Protein 2IG6 (pdb70)

InterPro domains:
  IPR011576 Pyridoxamine 5'-phosphate oxidase, N-terminal [PF01243] (3-86)
  IPR012349 FMN-binding split barrel [G3DSA:2.30.110.10] (1-131)

Sequence (274 aa):
HHHHHENLYFQGKRALEFLKECGVVFYLATNEGDQPRVRPFGAVFEYEGKLYIVSNNTKKCCFKQIQNPKVEISGNKKGQWIRLTGEVANDDRREVKELALEAVPSLKNYSVVDDGIFAVLYFTKGEGTICSFKGENETFSLHHHENLYFQGKRALEFLKECGVFYLLATNEGDQPRVRPFGAVVFEYEGKLYIVSNNTKKCFKQIQNPKVEISGNKKGQWIRLTGEVANDDRREVKELALEEAVPSLKNYSVDDGIIFAVLYFTKGEGTICCSSFKNETFSL

CATH classification: 2.30.110.10

Solvent-accessible surface area: 13897 Å² total

Radius of gyration: 19.69 Å; Cα contacts (8 Å, |Δi|>4): 609; chains: 2; bounding box: 39×48×58 Å

Structure (mmCIF, N/CA/C/O backbone):
data_2IG6
#
_entry.id   2IG6
#
_cell.length_a   52.431
_cell.length_b   65.305
_cell.length_c   108.788
_cell.angle_alpha   90.000
_cell.angle_beta   90.000
_cell.angle_gamma   90.000
#
_symmetry.space_group_name_H-M   'P 21 21 21'
#
loop_
_entity.id
_entity.type
_entity.pdbx_description
1 polymer 'NimC/NimA family protein'
2 non-polymer 'SULFATE ION'
3 non-polymer 'FLAVIN MONONUCLEOTIDE'
4 non-polymer 'UNKNOWN LIGAND'
5 non-polymer 1,2-ETHANEDIOL
6 water water
#
loop_
_atom_site.group_PDB
_atom_site.id
_atom_site.type_symbol
_atom_site.label_atom_id
_atom_site.label_alt_id
_atom_site.label_comp_id
_atom_site.label_asym_id
_atom_site.label_entity_id
_atom_site.label_seq_id
_atom_site.pdbx_PDB_ins_code
_atom_site.Cartn_x
_atom_site.Cartn_y
_atom_site.Cartn_z
_atom_site.occupancy
_atom_site.B_iso_or_equiv
_atom_site.auth_seq_id
_atom_site.auth_comp_id
_atom_site.auth_asym_id
_atom_site.auth_atom_id
_atom_site.pdbx_PDB_model_num
ATOM 1 N N . HIS A 1 8 ? 33.39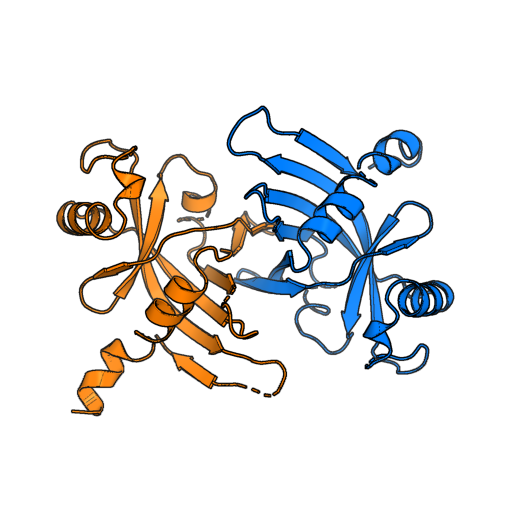0 76.352 27.737 1.00 64.96 -11 HIS A N 1
ATOM 2 C CA . HIS A 1 8 ? 32.321 75.813 28.639 1.00 63.97 -11 HIS A CA 1
ATOM 3 C C . HIS A 1 8 ? 32.113 76.736 29.850 1.00 61.87 -11 HIS A C 1
ATOM 4 O O . HIS A 1 8 ? 33.076 77.136 30.498 1.00 62.75 -11 HIS A O 1
ATOM 11 N N . HIS A 1 9 ? 30.853 77.073 30.125 1.00 59.13 -10 HIS A N 1
ATOM 12 C CA . HIS A 1 9 ? 30.468 77.917 31.252 1.00 55.85 -10 HIS A CA 1
ATOM 13 C C . HIS A 1 9 ? 29.353 77.263 32.057 1.00 53.63 -10 HIS A C 1
ATOM 14 O O . HIS A 1 9 ? 28.306 76.936 31.498 1.00 47.93 -10 HIS A O 1
ATOM 21 N N . HIS A 1 10 ? 29.555 77.136 33.375 1.00 52.51 -9 HIS A N 1
ATOM 22 C CA . HIS A 1 10 ? 28.601 76.432 34.260 1.00 52.04 -9 HIS A CA 1
ATOM 23 C C . HIS A 1 10 ? 27.157 76.938 34.170 1.00 49.09 -9 HIS A C 1
ATOM 24 O O . HIS A 1 10 ? 26.221 76.155 34.304 1.00 48.91 -9 HIS A O 1
ATOM 31 N N . HIS A 1 11 ? 26.985 78.238 33.948 1.00 46.82 -8 HIS A N 1
ATOM 32 C CA . HIS A 1 11 ? 25.648 78.858 33.906 1.00 45.08 -8 HIS A CA 1
ATOM 33 C C . HIS A 1 11 ? 24.895 78.626 32.581 1.00 43.82 -8 HIS A C 1
ATOM 34 O O . HIS A 1 11 ? 23.705 78.986 32.472 1.00 42.92 -8 HIS A O 1
ATOM 41 N N . HIS A 1 12 ? 25.596 78.067 31.580 1.00 40.54 -7 HIS A N 1
ATOM 42 C CA . HIS A 1 12 ? 24.961 77.577 30.354 1.00 39.73 -7 HIS A CA 1
ATOM 43 C C . HIS A 1 12 ? 24.683 76.083 30.432 1.00 39.50 -7 HIS A C 1
ATOM 44 O O . HIS A 1 12 ? 24.404 75.455 29.419 1.00 37.50 -7 HIS A O 1
ATOM 51 N N . GLU A 1 13 ? 24.709 75.523 31.645 1.00 42.08 -6 GLU A N 1
ATOM 52 C CA . GLU A 1 13 ? 24.511 74.083 31.822 1.00 43.48 -6 GLU A CA 1
ATOM 53 C C . GLU A 1 13 ? 23.131 73.615 31.310 1.00 41.88 -6 GLU A C 1
ATOM 54 O O . GLU A 1 13 ? 22.998 72.478 30.848 1.00 40.85 -6 GLU A O 1
ATOM 60 N N . ASN A 1 14 ? 22.119 74.481 31.374 1.00 41.17 -5 ASN A N 1
ATOM 61 C CA . ASN A 1 14 ? 20.796 74.152 30.813 1.00 43.54 -5 ASN A CA 1
ATOM 62 C C . ASN A 1 14 ? 20.837 73.867 29.309 1.00 43.98 -5 ASN A C 1
ATOM 63 O O . ASN A 1 14 ? 20.160 72.952 28.810 1.00 46.63 -5 ASN A O 1
ATOM 68 N N . LEU A 1 15 ? 21.622 74.669 28.596 1.00 42.14 -4 LEU A N 1
ATOM 69 C CA . LEU A 1 15 ? 21.861 74.460 27.159 1.00 41.73 -4 LEU A CA 1
ATOM 70 C C . LEU A 1 15 ? 22.695 73.213 26.900 1.00 41.85 -4 LEU A C 1
ATOM 71 O O . LEU A 1 15 ? 22.329 72.354 26.080 1.00 41.59 -4 LEU A O 1
ATOM 76 N N . TYR A 1 16 ? 23.817 73.103 27.606 1.00 41.43 -3 TYR A N 1
ATOM 77 C CA . TYR A 1 16 ? 24.680 71.943 27.457 1.00 40.53 -3 TYR A CA 1
ATOM 78 C C . TYR A 1 16 ? 23.929 70.646 27.736 1.00 41.21 -3 TYR A C 1
ATOM 79 O O . TYR A 1 16 ? 24.227 69.635 27.124 1.00 39.78 -3 TYR A O 1
ATOM 88 N N . PHE A 1 17 ? 22.963 70.670 28.660 1.00 37.88 -2 PHE A N 1
ATOM 89 C CA . PHE A 1 17 ? 22.265 69.442 29.004 1.00 39.61 -2 PHE A CA 1
ATOM 90 C C . PHE A 1 17 ? 21.523 68.896 27.790 1.00 37.67 -2 PHE A C 1
ATOM 91 O O . PHE A 1 17 ? 21.505 67.700 27.584 1.00 38.01 -2 PHE A O 1
ATOM 99 N N . GLN A 1 18 ? 20.911 69.780 27.004 1.00 36.61 -1 GLN A N 1
ATOM 100 C CA . GLN A 1 18 ? 20.173 69.361 25.820 1.00 39.85 -1 GLN A CA 1
ATOM 101 C C . GLN A 1 18 ? 21.101 68.741 24.765 1.00 38.20 -1 GLN A C 1
ATOM 102 O O . GLN A 1 18 ? 20.756 67.749 24.130 1.00 38.78 -1 GLN A O 1
ATOM 108 N N . GLY A 1 19 ? 22.282 69.322 24.598 1.00 37.47 0 GLY A N 1
ATOM 109 C CA . GLY A 1 19 ? 23.304 68.744 23.704 1.00 37.55 0 GLY A CA 1
ATOM 110 C C . GLY A 1 19 ? 23.852 67.422 24.207 1.00 37.78 0 GLY A C 1
ATOM 111 O O . GLY A 1 19 ? 24.075 66.483 23.420 1.00 38.01 0 GLY A O 1
ATOM 120 N N . LYS A 1 21 ? 22.156 65.277 26.055 1.00 35.60 2 LYS A N 1
ATOM 121 C CA . LYS A 1 21 ? 21.127 64.252 25.880 1.00 36.93 2 LYS A CA 1
ATOM 122 C C . LYS A 1 21 ? 21.055 63.780 24.433 1.00 36.34 2 LYS A C 1
ATOM 123 O O . LYS A 1 21 ? 20.830 62.599 24.173 1.00 36.24 2 LYS A O 1
ATOM 129 N N . ARG A 1 22 ? 21.266 64.698 23.497 1.00 38.21 3 ARG A N 1
ATOM 130 C CA . ARG A 1 22 ? 21.256 64.365 22.078 1.00 37.51 3 ARG A CA 1
ATOM 131 C C . ARG A 1 22 ? 22.429 63.470 21.709 1.00 35.75 3 ARG A C 1
ATOM 132 O O . ARG A 1 22 ? 22.265 62.477 21.003 1.00 36.25 3 ARG A O 1
ATOM 140 N N . ALA A 1 23 ? 23.606 63.811 22.212 1.00 35.98 4 ALA A N 1
ATOM 141 C CA . ALA A 1 23 ? 24.797 62.991 22.011 1.00 36.63 4 ALA A CA 1
ATOM 142 C C . ALA A 1 23 ? 24.620 61.578 22.613 1.00 36.62 4 ALA A C 1
ATOM 143 O O . ALA A 1 23 ? 24.931 60.588 21.969 1.00 37.64 4 ALA A O 1
ATOM 145 N N . LEU A 1 24 ? 24.077 61.501 23.823 1.00 37.12 5 LEU A N 1
ATOM 146 C CA . LEU A 1 24 ? 23.855 60.228 24.490 1.00 36.24 5 LEU A CA 1
ATOM 147 C C . LEU A 1 24 ? 22.902 59.377 23.660 1.00 34.89 5 LEU A C 1
ATOM 148 O O . LEU A 1 24 ? 23.184 58.210 23.380 1.00 37.54 5 LEU A O 1
ATOM 153 N N . GLU A 1 25 ? 21.783 59.979 23.265 1.00 34.64 6 GLU A N 1
ATOM 154 C CA . GLU A 1 25 ? 20.757 59.316 22.452 1.00 38.06 6 GLU A CA 1
ATOM 155 C C . GLU A 1 25 ? 21.361 58.799 21.162 1.00 35.73 6 GLU A C 1
ATOM 156 O O . GLU A 1 25 ? 21.142 57.650 20.797 1.00 32.43 6 GLU A O 1
ATOM 162 N N . PHE A 1 26 ? 22.096 59.669 20.470 1.00 34.88 7 PHE A N 1
ATOM 163 C CA . PHE A 1 26 ? 22.655 59.292 19.187 1.00 36.60 7 PHE A CA 1
ATOM 164 C C . PHE A 1 26 ? 23.704 58.180 19.330 1.00 36.94 7 PHE A C 1
ATOM 165 O O . PHE A 1 26 ? 23.706 57.217 18.548 1.00 37.01 7 PHE A O 1
ATOM 173 N N . LEU A 1 27 ? 24.582 58.293 20.324 1.00 37.23 8 LEU A N 1
ATOM 174 C CA . LEU A 1 27 ? 25.595 57.258 20.561 1.00 37.19 8 LEU A CA 1
ATOM 175 C C . LEU A 1 27 ? 24.971 55.913 20.914 1.00 39.53 8 LEU A C 1
ATOM 176 O O . LEU A 1 27 ? 25.473 54.876 20.489 1.00 40.88 8 LEU A O 1
ATOM 181 N N . LYS A 1 28 ? 23.869 55.934 21.679 1.00 39.08 9 LYS A N 1
ATOM 182 C CA . LYS A 1 28 ? 23.065 54.730 21.886 1.00 39.53 9 LYS A CA 1
ATOM 183 C C . LYS A 1 28 ? 22.514 54.136 20.588 1.00 41.27 9 LYS A C 1
ATOM 184 O O . LYS A 1 28 ? 22.524 52.927 20.430 1.00 44.12 9 LYS A O 1
ATOM 190 N N . GLU A 1 29 ? 22.084 54.970 19.645 1.00 40.52 10 GLU A N 1
ATOM 191 C CA . GLU A 1 29 ? 21.632 54.500 18.340 1.00 41.80 10 GLU A CA 1
ATOM 192 C C . GLU A 1 29 ? 22.766 53.845 17.563 1.00 40.76 10 GLU A C 1
ATOM 193 O O . GLU A 1 29 ? 22.535 52.878 16.832 1.00 41.56 10 GLU A O 1
ATOM 199 N N . CYS A 1 30 ? 23.974 54.399 17.687 1.00 39.60 11 CYS A N 1
ATOM 200 C CA . CYS A 1 30 ? 25.146 53.873 16.981 1.00 37.27 11 CYS A CA 1
ATOM 201 C C . CYS A 1 30 ? 25.509 52.505 17.550 1.00 39.57 11 CYS A C 1
ATOM 202 O O . CYS A 1 30 ? 25.868 51.610 16.802 1.00 41.57 11 CYS A O 1
ATOM 205 N N . GLY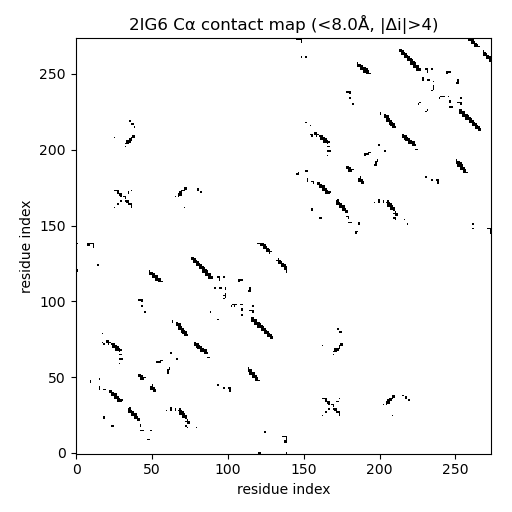 A 1 31 ? 25.421 52.369 18.866 1.00 40.21 12 GLY A N 1
ATOM 206 C CA . GLY A 1 31 ? 25.852 51.183 19.578 1.00 41.30 12 GLY A CA 1
ATOM 207 C C . GLY A 1 31 ? 27.345 51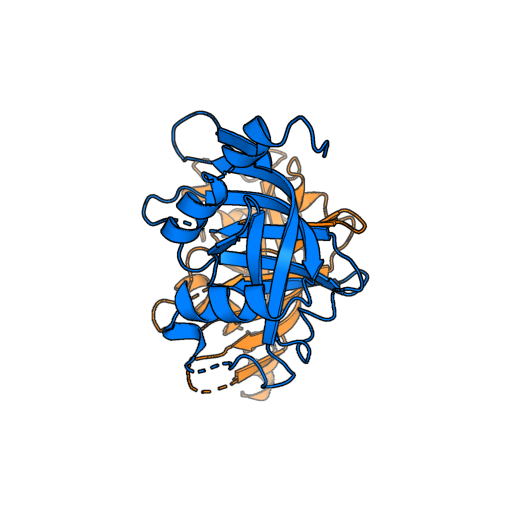.236 19.757 1.00 40.64 12 GLY A C 1
ATOM 208 O O . GLY A 1 31 ? 27.842 51.709 20.779 1.00 43.29 12 GLY A O 1
ATOM 209 N N . VAL A 1 32 ? 28.070 50.746 18.770 1.00 38.59 13 VAL A N 1
ATOM 210 C CA A VAL A 1 32 ? 29.514 50.872 18.802 0.50 36.95 13 VAL A CA 1
ATOM 211 C CA B VAL A 1 32 ? 29.516 50.859 18.767 0.50 36.84 13 VAL A CA 1
ATOM 212 C C . VAL A 1 32 ? 29.878 52.240 18.237 1.00 37.63 13 VAL A C 1
ATOM 213 O O . VAL A 1 32 ? 29.238 52.739 17.291 1.00 37.37 13 VAL A O 1
ATOM 220 N N . PHE A 1 33 ? 30.873 52.868 18.845 1.00 35.08 14 PHE A N 1
ATOM 221 C CA . PHE A 1 33 ? 31.393 54.099 18.332 1.00 36.47 14 PHE A CA 1
ATOM 222 C C . PHE A 1 33 ? 32.916 54.050 18.470 1.00 36.86 14 PHE A C 1
ATOM 223 O O . PHE A 1 33 ? 33.479 53.108 19.044 1.00 39.09 14 PHE A O 1
ATOM 231 N N . TYR A 1 34 ? 33.582 55.018 17.860 1.00 35.19 15 TYR A N 1
ATOM 232 C CA . TYR A 1 34 ? 35.034 55.000 17.756 1.00 35.32 15 TYR A CA 1
ATOM 233 C C . TYR A 1 34 ? 35.646 56.201 18.466 1.00 36.10 15 TYR A C 1
ATOM 234 O O . TYR A 1 34 ? 35.311 57.343 18.170 1.00 35.89 15 TYR A O 1
ATOM 243 N N . LEU A 1 35 ? 36.553 55.905 19.394 1.00 34.52 16 LEU A N 1
ATOM 244 C CA . LEU A 1 35 ? 37.190 56.911 20.236 1.00 35.24 16 LEU A CA 1
ATOM 245 C C . LEU A 1 35 ? 38.613 57.152 19.752 1.00 34.00 16 LEU A C 1
ATOM 246 O O . LEU A 1 35 ? 39.436 56.208 19.702 1.00 33.51 16 LEU A O 1
ATOM 251 N N . ALA A 1 36 ? 38.876 58.380 19.323 1.00 32.42 17 ALA A N 1
ATOM 252 C CA . ALA A 1 36 ? 40.208 58.753 18.873 1.00 33.28 17 ALA A CA 1
ATOM 253 C C . ALA A 1 36 ? 40.936 59.572 19.937 1.00 34.79 17 ALA A C 1
ATOM 254 O O . ALA A 1 36 ? 40.387 60.523 20.502 1.00 35.52 17 ALA A O 1
ATOM 256 N N . THR A 1 37 ? 42.175 59.158 20.204 1.00 33.78 18 THR A N 1
ATOM 257 C CA . THR A 1 37 ? 43.112 59.839 21.079 1.00 35.03 18 THR A CA 1
ATOM 258 C C . THR A 1 37 ? 44.416 60.057 20.303 1.00 34.97 18 THR A C 1
ATOM 259 O O . THR A 1 37 ? 44.529 59.680 19.143 1.00 36.22 18 THR A O 1
ATOM 263 N N . ASN A 1 38 ? 45.377 60.684 20.971 1.00 36.21 19 ASN A N 1
ATOM 264 C CA . ASN A 1 38 ? 46.755 60.847 20.507 1.00 38.04 19 ASN A CA 1
ATOM 265 C C . ASN A 1 38 ? 47.681 60.091 21.441 1.00 36.47 19 ASN A C 1
ATOM 266 O O . ASN A 1 38 ? 47.442 60.051 22.662 1.00 34.92 19 ASN A O 1
ATOM 271 N N . GLU A 1 39 ? 48.758 59.565 20.873 1.00 34.57 20 GLU A N 1
ATOM 272 C CA . GLU A 1 39 ? 49.935 59.110 21.603 1.00 38.36 20 GLU A CA 1
ATOM 273 C C . GLU A 1 39 ? 51.083 59.889 20.985 1.00 39.48 20 GLU A C 1
ATOM 274 O O . GLU A 1 39 ? 51.693 59.473 19.980 1.00 35.22 20 GLU A O 1
ATOM 280 N N . GLY A 1 40 ? 51.327 61.071 21.541 1.00 39.11 21 GLY A N 1
ATOM 281 C CA . GLY A 1 40 ? 52.186 62.047 20.889 1.00 40.01 21 GLY A CA 1
ATOM 282 C C . GLY A 1 40 ? 51.648 62.405 19.519 1.00 40.82 21 GLY A C 1
ATOM 283 O O . GLY A 1 40 ? 50.484 62.775 19.386 1.00 42.89 21 GLY A O 1
ATOM 284 N N . ASP A 1 41 ? 52.482 62.258 18.490 1.00 38.22 22 ASP A N 1
ATOM 285 C CA . ASP A 1 41 ? 52.073 62.584 17.121 1.00 37.92 22 ASP A CA 1
ATOM 286 C C . ASP A 1 41 ? 51.365 61.430 16.411 1.00 36.81 22 ASP A C 1
ATOM 287 O O . ASP A 1 41 ? 51.054 61.556 15.256 1.00 36.18 22 ASP A O 1
ATOM 292 N N . GLN A 1 42 ? 51.109 60.327 17.116 1.00 35.12 23 GLN A N 1
ATOM 293 C CA . GLN A 1 42 ? 50.414 59.169 16.551 1.00 33.36 23 GLN A CA 1
ATOM 294 C C . GLN A 1 42 ? 48.943 59.133 16.960 1.00 32.43 23 GLN A C 1
ATOM 295 O O . GLN A 1 42 ? 48.618 58.909 18.125 1.00 33.77 23 GLN A O 1
ATOM 301 N N . PRO A 1 43 ? 48.031 59.358 16.003 1.00 34.78 24 PRO A N 1
ATOM 302 C CA . PRO A 1 43 ? 46.619 59.127 16.302 1.00 34.56 24 PRO A CA 1
ATOM 303 C C . PRO A 1 43 ? 46.364 57.672 16.613 1.00 33.93 24 PRO A C 1
ATOM 304 O O . PRO A 1 43 ? 46.994 56.792 16.042 1.00 33.19 24 PRO A O 1
ATOM 308 N N . ARG A 1 44 ? 45.427 57.451 17.518 1.00 33.43 25 ARG A N 1
ATOM 309 C CA . ARG A 1 44 ? 44.945 56.134 17.891 1.00 33.32 25 ARG A CA 1
ATOM 310 C C . ARG A 1 44 ? 43.420 56.135 17.870 1.00 35.13 25 ARG A C 1
ATOM 311 O O . ARG A 1 44 ? 42.795 57.126 18.242 1.00 37.13 25 ARG A O 1
ATOM 319 N N . VAL A 1 45 ? 42.836 55.019 17.436 1.00 35.16 26 VAL A N 1
ATOM 320 C CA . VAL A 1 45 ? 41.389 54.845 17.417 1.00 34.46 26 VAL A CA 1
ATOM 321 C C . VAL A 1 45 ? 41.018 53.401 17.660 1.00 34.06 26 VAL A C 1
ATOM 322 O O . VAL A 1 45 ? 41.710 52.475 17.210 1.00 34.14 26 VAL A O 1
ATOM 326 N N . ARG A 1 46 ? 39.921 53.215 18.379 1.00 33.21 27 ARG A N 1
ATOM 327 C CA . ARG A 1 46 ? 39.436 51.880 18.731 1.00 33.16 27 ARG A CA 1
ATOM 328 C C . ARG A 1 46 ? 37.944 51.952 19.002 1.00 35.69 27 ARG A C 1
ATOM 329 O O . ARG A 1 46 ? 37.442 53.026 19.318 1.00 35.42 27 ARG A O 1
ATOM 337 N N . PRO A 1 47 ? 37.238 50.817 18.872 1.00 34.60 28 PRO A N 1
ATOM 338 C CA . PRO A 1 47 ? 35.812 50.806 19.192 1.00 35.44 28 PRO A CA 1
ATOM 339 C C . PRO A 1 47 ? 35.557 50.913 20.698 1.00 35.41 28 PRO A C 1
ATOM 340 O O . PRO A 1 47 ? 36.284 50.326 21.516 1.00 37.47 28 PRO A O 1
ATOM 344 N N . PHE A 1 48 ? 34.560 51.721 21.046 1.00 36.81 29 PHE A N 1
ATOM 345 C CA . PHE A 1 48 ? 34.020 51.841 22.402 1.00 37.07 29 PHE A CA 1
ATOM 346 C C . PHE A 1 48 ? 32.514 51.566 22.307 1.00 39.32 29 PHE A C 1
ATOM 347 O O . PHE A 1 48 ? 31.918 51.640 21.235 1.00 37.13 29 PHE A O 1
ATOM 355 N N . GLY A 1 49 ? 31.865 51.254 23.412 1.00 40.11 30 GLY A N 1
ATOM 356 C CA . GLY A 1 49 ? 30.463 50.868 23.296 1.00 40.42 30 GLY A CA 1
ATOM 357 C C . GLY A 1 49 ? 29.567 51.078 24.493 1.00 41.03 30 GLY A C 1
ATOM 358 O O . GLY A 1 49 ? 28.470 50.567 24.507 1.00 43.77 30 GLY A O 1
ATOM 359 N N . ALA A 1 50 ? 30.022 51.823 25.478 1.00 38.31 31 ALA A N 1
ATOM 360 C CA . ALA A 1 50 ? 29.231 52.007 26.701 1.00 40.22 31 ALA A CA 1
ATOM 361 C C . ALA A 1 50 ? 29.200 53.495 26.911 1.00 40.71 31 ALA A C 1
ATOM 362 O O . ALA A 1 50 ? 30.232 54.160 26.802 1.00 44.73 31 ALA A O 1
ATOM 364 N N . VAL A 1 51 ? 28.009 54.026 27.103 1.00 39.44 32 VAL A N 1
ATOM 365 C CA . VAL A 1 51 ? 27.840 55.412 27.492 1.00 37.97 32 VAL A CA 1
ATOM 366 C C . VAL A 1 51 ? 26.722 55.471 28.485 1.00 36.83 32 VAL A C 1
ATOM 367 O O . VAL A 1 51 ? 25.779 54.666 28.447 1.00 36.28 32 VAL A O 1
ATOM 371 N N . PHE A 1 52 ? 26.822 56.428 29.395 1.00 35.48 33 PHE A N 1
ATOM 372 C CA . PHE A 1 52 ? 25.748 56.682 30.343 1.00 34.10 33 PHE A CA 1
ATOM 373 C C . PHE A 1 52 ? 25.837 58.144 30.766 1.00 34.89 33 PHE A C 1
ATOM 374 O O . PHE A 1 52 ? 26.834 58.823 30.467 1.00 35.17 33 PHE A O 1
ATOM 382 N N . GLU A 1 53 ? 24.780 58.625 31.409 1.00 36.45 34 GLU A N 1
ATOM 383 C CA . GLU A 1 53 ? 24.755 59.980 31.936 1.00 36.61 34 GLU A CA 1
ATOM 384 C C . GLU A 1 53 ? 24.746 59.975 33.459 1.00 37.17 34 GLU A C 1
ATOM 385 O O . GLU A 1 53 ? 24.149 59.089 34.105 1.00 36.99 34 GLU A O 1
ATOM 391 N N . TYR A 1 54 ? 25.375 60.998 34.033 1.00 35.66 35 TYR A N 1
ATOM 392 C CA . TYR A 1 54 ? 25.314 61.225 35.447 1.00 36.35 35 TYR A CA 1
ATOM 393 C C . TYR A 1 54 ? 25.510 62.712 35.730 1.00 36.78 35 TYR A C 1
ATOM 394 O O . TYR A 1 54 ? 26.445 63.312 35.217 1.00 34.79 35 TYR A O 1
ATOM 403 N N . GLU A 1 55 ? 24.634 63.282 36.560 1.00 38.26 36 GLU A N 1
ATOM 404 C CA . GLU A 1 55 ? 24.657 64.721 36.886 1.00 38.39 36 GLU A CA 1
ATOM 405 C C . GLU A 1 55 ? 24.790 65.616 35.652 1.00 37.69 36 GLU A C 1
ATOM 406 O O . GLU A 1 55 ? 25.534 66.604 35.668 1.00 35.77 36 GLU A O 1
ATOM 412 N N . GLY A 1 56 ? 24.101 65.251 34.569 1.00 36.79 37 GLY A N 1
ATOM 413 C CA . GLY A 1 56 ? 24.090 66.059 33.358 1.00 36.67 37 GLY A CA 1
ATOM 414 C C . GLY A 1 56 ? 25.309 65.928 32.461 1.00 37.66 37 GLY A C 1
ATOM 415 O O . GLY A 1 56 ? 25.426 66.668 31.486 1.00 37.57 37 GLY A O 1
ATOM 416 N N . LYS A 1 57 ? 26.206 64.993 32.787 1.00 37.19 38 LYS A N 1
ATOM 417 C CA . LYS A 1 57 ? 27.444 64.768 32.039 1.00 35.95 38 LYS A CA 1
ATOM 418 C C . LYS A 1 57 ? 27.404 63.437 31.287 1.00 35.52 38 LYS A C 1
ATOM 419 O O . LYS A 1 57 ? 26.790 62.461 31.731 1.00 34.74 38 LYS A O 1
ATOM 425 N N . LEU A 1 58 ? 28.084 63.421 30.152 1.00 35.06 39 LEU A N 1
ATOM 426 C CA . LEU A 1 58 ? 28.213 62.240 29.321 1.00 34.35 39 LEU A CA 1
ATOM 427 C C . LEU A 1 58 ? 29.479 61.476 29.691 1.00 34.80 39 LEU A C 1
ATOM 428 O O . LEU A 1 58 ? 30.603 62.011 29.593 1.00 34.10 39 LEU A O 1
ATOM 433 N N . TYR A 1 59 ? 29.294 60.222 30.096 1.00 33.44 40 TYR A N 1
ATOM 434 C CA . TYR A 1 59 ? 30.394 59.357 30.518 1.00 33.42 40 TYR A CA 1
ATOM 435 C C . TYR A 1 59 ? 30.662 58.221 29.534 1.00 34.93 40 TYR A C 1
ATOM 436 O O . TYR A 1 59 ? 29.734 57.699 28.910 1.00 33.96 40 TYR A O 1
ATOM 445 N N . ILE A 1 60 ? 31.945 57.871 29.434 1.00 34.42 41 ILE A N 1
ATOM 446 C CA . ILE A 1 60 ? 32.448 56.664 28.796 1.00 36.17 41 ILE A CA 1
ATOM 447 C C . ILE A 1 60 ? 33.193 55.874 29.863 1.00 35.72 41 ILE A C 1
ATOM 448 O O . ILE A 1 60 ? 33.447 56.392 30.952 1.00 35.53 41 ILE A O 1
ATOM 453 N N . VAL A 1 61 ? 33.508 54.618 29.577 1.00 34.47 42 VAL A N 1
ATOM 454 C CA . VAL A 1 61 ? 34.186 53.792 30.550 1.00 35.12 42 VAL A CA 1
ATOM 455 C C . VAL A 1 61 ? 35.445 53.220 29.937 1.00 35.10 42 VAL A C 1
ATOM 456 O O . VAL A 1 61 ? 35.556 53.061 28.712 1.00 35.14 42 VAL A O 1
ATOM 460 N N . SER A 1 62 ? 36.405 52.918 30.793 1.00 33.34 43 SER A N 1
ATOM 461 C CA . SER A 1 62 ? 37.598 52.215 30.380 1.00 35.23 43 SER A CA 1
ATOM 462 C C . SER A 1 62 ? 38.235 51.533 31.594 1.00 35.84 43 SER A C 1
ATOM 463 O O . SER A 1 62 ? 37.573 51.230 32.566 1.00 36.90 43 SER A O 1
ATOM 466 N N . ASN A 1 63 ? 39.515 51.250 31.459 1.00 36.67 44 ASN A N 1
ATOM 467 C CA . ASN A 1 63 ? 40.303 50.426 32.377 1.00 39.22 44 ASN A CA 1
ATOM 468 C C . ASN A 1 63 ? 41.633 51.176 32.539 1.00 37.65 44 ASN A C 1
ATOM 469 O O . ASN A 1 63 ? 42.269 51.504 31.533 1.00 35.98 44 ASN A O 1
ATOM 474 N N . ASN A 1 64 ? 42.043 51.445 33.775 1.00 36.46 45 ASN A N 1
ATOM 475 C CA . ASN A 1 64 ? 43.205 52.306 34.017 1.00 38.43 45 ASN A CA 1
ATOM 476 C C . ASN A 1 64 ? 44.555 51.679 33.687 1.00 37.00 45 ASN A C 1
ATOM 477 O O . ASN A 1 64 ? 45.590 52.333 33.812 1.00 37.06 45 ASN A O 1
ATOM 482 N N . THR A 1 65 ? 44.541 50.423 33.241 1.00 35.21 46 THR A N 1
ATOM 483 C CA . THR A 1 65 ? 45.743 49.754 32.776 1.00 37.32 46 THR A CA 1
ATOM 484 C C . THR A 1 65 ? 45.933 49.874 31.267 1.00 36.86 46 THR A C 1
ATOM 485 O O . THR A 1 65 ? 46.983 49.512 30.763 1.00 38.82 46 THR A O 1
ATOM 489 N N . LYS A 1 66 ? 44.924 50.357 30.545 1.00 38.12 47 LYS A N 1
ATOM 490 C CA . LYS A 1 66 ? 44.962 50.379 29.077 1.00 39.91 47 LYS A CA 1
ATOM 491 C C . LYS A 1 66 ? 45.667 51.604 28.513 1.00 38.16 47 LYS A C 1
ATOM 492 O O . LYS A 1 66 ? 45.628 52.688 29.104 1.00 36.97 47 LYS A O 1
ATOM 498 N N . LYS A 1 67 ? 46.278 51.435 27.340 1.00 35.81 48 LYS A N 1
ATOM 499 C CA . LYS A 1 67 ? 46.920 52.537 26.638 1.00 36.62 48 LYS A CA 1
ATOM 500 C C . LYS A 1 67 ? 45.936 53.682 26.357 1.00 35.06 48 LYS A C 1
ATOM 501 O O . LYS A 1 67 ? 46.286 54.855 26.491 1.00 34.96 48 LYS A O 1
ATOM 505 N N . CYS A 1 68 ? 44.711 53.350 25.977 1.00 34.89 49 CYS A N 1
ATOM 506 C CA A CYS A 1 68 ? 43.728 54.377 25.656 0.70 34.58 49 CYS A CA 1
ATOM 507 C CA B CYS A 1 68 ? 43.710 54.358 25.671 0.30 35.28 49 CYS A CA 1
ATOM 508 C C . CYS A 1 68 ? 43.460 55.284 26.863 1.00 35.73 49 CYS A C 1
ATOM 509 O O . CYS A 1 68 ? 43.367 56.496 26.708 1.00 34.59 49 CYS A O 1
ATOM 514 N N . PHE A 1 69 ? 43.364 54.697 28.051 1.00 33.07 50 PHE A N 1
ATOM 515 C CA . PHE A 1 69 ? 43.159 55.472 29.272 1.00 33.84 50 PHE A CA 1
ATOM 516 C C . PHE A 1 69 ? 44.356 56.385 29.531 1.00 35.21 50 PHE A C 1
ATOM 517 O O . PHE A 1 69 ? 44.213 57.581 29.782 1.00 35.49 50 PHE A O 1
ATOM 525 N N . LYS A 1 70 ? 45.555 55.819 29.453 1.00 35.60 51 LYS A N 1
ATOM 526 C CA . LYS A 1 70 ? 46.767 56.584 29.727 1.00 36.27 51 LYS A CA 1
ATOM 527 C C . LYS A 1 70 ? 46.881 57.750 28.730 1.00 35.99 51 LYS A C 1
ATOM 528 O O . LYS A 1 70 ? 47.298 58.860 29.087 1.00 35.45 51 LYS A O 1
ATOM 534 N N . GLN A 1 71 ? 46.485 57.500 27.493 1.00 34.83 52 GLN A N 1
ATOM 535 C CA . GLN A 1 71 ? 46.485 58.554 26.460 1.00 34.72 52 GLN A CA 1
ATOM 536 C C . GLN A 1 71 ? 45.533 59.684 26.821 1.00 34.69 52 GLN A C 1
ATOM 537 O O . GLN A 1 71 ? 45.852 60.852 26.610 1.00 36.42 52 GLN A O 1
ATOM 551 N N . ILE A 1 73 ? 44.570 60.588 29.806 1.00 36.47 54 ILE A N 1
ATOM 552 C CA . ILE A 1 73 ? 45.156 61.312 30.949 1.00 36.30 54 ILE A CA 1
ATOM 553 C C . ILE A 1 73 ? 46.243 62.255 30.456 1.00 37.56 54 ILE A C 1
ATOM 554 O O . ILE A 1 73 ? 46.282 63.417 30.860 1.00 36.39 54 ILE A O 1
ATOM 559 N N . GLN A 1 74 ? 47.094 61.773 29.555 1.00 35.31 55 GLN A N 1
ATOM 560 C CA . GLN A 1 74 ? 48.214 62.553 29.055 1.00 35.65 55 GLN A CA 1
ATOM 561 C C . GLN A 1 74 ? 47.746 63.702 28.146 1.00 37.11 55 GLN A C 1
ATOM 562 O O . GLN A 1 74 ? 48.335 64.780 28.161 1.00 38.87 55 GLN A O 1
ATOM 568 N N . ASN A 1 75 ? 46.680 63.469 27.386 1.00 34.69 56 ASN A N 1
ATOM 569 C CA . ASN A 1 75 ? 46.087 64.481 26.491 1.00 34.56 56 ASN A CA 1
ATOM 570 C C . ASN A 1 75 ? 44.584 64.305 26.506 1.00 34.14 56 ASN A C 1
ATOM 571 O O . ASN A 1 75 ? 44.074 63.346 25.929 1.00 34.31 56 ASN A O 1
ATOM 576 N N . PRO A 1 76 ? 43.869 65.195 27.210 1.00 34.92 57 PRO A N 1
ATOM 577 C CA . PRO A 1 76 ? 42.430 65.050 27.381 1.00 36.41 57 PRO A CA 1
ATOM 578 C C . PRO A 1 76 ? 41.613 65.295 26.119 1.00 35.27 57 PRO A C 1
ATOM 579 O O . PRO A 1 76 ? 40.425 65.007 26.111 1.00 34.41 57 PRO A O 1
ATOM 583 N N . LYS A 1 77 ? 42.226 65.808 25.062 1.00 35.40 58 LYS A N 1
ATOM 584 C CA . LYS A 1 77 ? 41.500 66.059 23.834 1.00 33.63 58 LYS A CA 1
ATOM 585 C C . LYS A 1 77 ? 41.244 64.757 23.108 1.00 34.66 58 LYS A C 1
ATOM 586 O O . LYS A 1 77 ? 42.180 63.988 22.805 1.00 35.20 58 LYS A O 1
ATOM 592 N N . VAL A 1 78 ? 39.973 64.540 22.786 1.00 34.87 59 VAL A N 1
ATOM 593 C CA . VAL A 1 78 ? 39.544 63.372 22.048 1.00 33.92 59 VAL A CA 1
ATOM 594 C C . VAL A 1 78 ? 38.557 63.739 20.945 1.00 34.32 59 VAL A C 1
ATOM 595 O O . VAL A 1 78 ? 38.038 64.854 20.905 1.00 34.65 59 VAL A O 1
ATOM 599 N N . GLU A 1 79 ? 38.303 62.794 20.042 1.00 35.23 60 GLU A N 1
ATOM 600 C CA . GLU A 1 79 ? 37.149 62.896 19.151 1.00 34.37 60 GLU A CA 1
ATOM 601 C C . GLU A 1 79 ? 36.471 61.531 19.050 1.00 34.41 60 GLU A C 1
ATOM 602 O O . GLU A 1 79 ? 37.141 60.499 19.055 1.00 33.89 60 GLU A O 1
ATOM 608 N N . ILE A 1 80 ? 35.138 61.541 18.981 1.00 35.27 61 ILE A N 1
ATOM 609 C CA . ILE A 1 80 ? 34.344 60.339 18.779 1.00 35.83 61 ILE A CA 1
ATOM 610 C C . ILE A 1 80 ? 33.596 60.415 17.453 1.00 33.85 61 ILE A C 1
ATOM 611 O O . ILE A 1 80 ? 33.061 61.467 17.088 1.00 34.97 61 ILE A O 1
ATOM 616 N N . SER A 1 81 ? 33.542 59.300 16.722 1.00 34.06 62 SER A N 1
ATOM 617 C CA . SER A 1 81 ? 32.657 59.199 15.584 1.00 34.86 62 SER A CA 1
ATOM 618 C C . SER A 1 81 ? 31.958 57.847 15.565 1.00 34.52 62 SER A C 1
ATOM 619 O O . SER A 1 81 ? 32.431 56.864 16.151 1.00 35.80 62 SER A O 1
ATOM 622 N N . GLY A 1 82 ? 30.766 57.831 14.975 1.00 35.07 63 GLY A N 1
ATOM 623 C CA . GLY A 1 82 ? 29.993 56.628 14.858 1.00 35.75 63 GLY A CA 1
ATOM 624 C C . GLY A 1 82 ? 28.827 56.837 13.908 1.00 35.60 63 GLY A C 1
ATOM 625 O O . GLY A 1 82 ? 28.549 57.974 13.525 1.00 35.21 63 GLY A O 1
ATOM 634 N N . ASN A 1 84 ? 24.736 55.266 12.646 1.00 35.79 65 ASN A N 1
ATOM 635 C CA . ASN A 1 84 ? 23.563 54.473 13.014 1.00 35.43 65 ASN A CA 1
ATOM 636 C C . ASN A 1 84 ? 23.059 53.697 11.794 1.00 37.48 65 ASN A C 1
ATOM 637 O O . ASN A 1 84 ? 23.674 53.753 10.751 1.00 35.22 65 ASN A O 1
ATOM 642 N N . LYS A 1 85 ? 21.953 52.970 11.937 1.00 38.88 66 LYS A N 1
ATOM 643 C CA . LYS A 1 85 ? 21.491 52.055 10.880 1.00 41.55 66 LYS A CA 1
ATOM 644 C C . LYS A 1 85 ? 20.997 52.771 9.629 1.00 42.99 66 LYS A C 1
ATOM 645 O O . LYS A 1 85 ? 21.038 52.208 8.528 1.00 42.75 66 LYS A O 1
ATOM 648 N N . LYS A 1 86 ? 20.587 54.024 9.789 1.00 42.64 67 LYS A N 1
ATOM 649 C CA . LYS A 1 86 ? 20.159 54.857 8.678 1.00 43.63 67 LYS A CA 1
ATOM 650 C C . LYS A 1 86 ? 21.323 55.531 7.952 1.00 41.12 67 LYS A C 1
ATOM 651 O O . LYS A 1 86 ? 21.105 56.315 7.028 1.00 41.27 67 LYS A O 1
ATOM 654 N N . GLY A 1 87 ? 22.558 55.300 8.387 1.00 39.61 68 GLY A N 1
ATOM 655 C CA . GLY A 1 87 ? 23.705 55.964 7.760 1.00 39.75 68 GLY A CA 1
ATOM 656 C C . GLY A 1 87 ? 23.983 57.390 8.251 1.00 38.96 68 GLY A C 1
ATOM 657 O O . GLY A 1 87 ? 24.819 58.091 7.693 1.00 40.82 68 GLY A O 1
ATOM 658 N N . GLN A 1 88 ? 23.290 57.839 9.284 1.00 38.13 69 GLN A N 1
ATOM 659 C CA . GLN A 1 88 ? 23.606 59.129 9.887 1.00 35.87 69 GLN A CA 1
ATOM 660 C C . GLN A 1 88 ? 24.842 58.933 10.742 1.00 35.76 69 GLN A C 1
ATOM 661 O O . GLN A 1 88 ? 25.059 57.850 11.303 1.00 35.15 69 GLN A O 1
ATOM 667 N N . TRP A 1 89 ? 25.667 59.965 10.847 1.00 35.13 70 TRP A N 1
ATOM 668 C CA . TRP A 1 89 ? 26.873 59.833 11.644 1.00 33.79 70 TRP A CA 1
ATOM 669 C C . TRP A 1 89 ? 27.154 61.057 12.507 1.00 33.20 70 TRP A C 1
ATOM 670 O O . TRP A 1 89 ? 26.658 62.152 12.248 1.00 34.47 70 TRP A O 1
ATOM 681 N N . ILE A 1 90 ? 27.918 60.835 13.560 1.00 33.29 71 ILE A N 1
ATOM 682 C CA . ILE A 1 90 ? 28.258 61.889 14.501 1.00 33.19 71 ILE A CA 1
ATOM 683 C C . ILE A 1 90 ? 29.759 62.148 14.500 1.00 35.67 71 ILE A C 1
ATOM 684 O O . ILE A 1 90 ? 30.575 61.243 14.255 1.00 34.18 71 ILE A O 1
ATOM 689 N N . ARG A 1 91 ? 30.128 63.394 14.769 1.00 35.41 72 ARG A N 1
ATOM 690 C CA . ARG A 1 91 ? 31.483 63.687 15.175 1.00 36.27 72 ARG A CA 1
ATOM 691 C C . ARG A 1 91 ? 31.414 64.539 16.423 1.00 33.97 72 ARG A C 1
ATOM 692 O O . ARG A 1 91 ? 30.791 65.577 16.433 1.00 35.94 72 ARG A O 1
ATOM 700 N N . LEU A 1 92 ? 32.028 64.062 17.488 1.00 32.71 73 LEU A N 1
ATOM 701 C CA . LEU A 1 92 ? 31.937 64.740 18.778 1.00 33.27 73 LEU A CA 1
ATOM 702 C C . LEU A 1 92 ? 33.368 65.008 19.213 1.00 34.62 73 LEU A C 1
ATOM 703 O O . LEU A 1 92 ? 34.125 64.088 19.487 1.00 35.30 73 LEU A O 1
ATOM 708 N N . THR A 1 93 ? 33.727 66.282 19.254 1.00 35.32 74 THR A N 1
ATOM 709 C CA . THR A 1 93 ? 35.047 66.728 19.658 1.00 34.69 74 THR A CA 1
ATOM 710 C C . THR A 1 93 ? 34.967 67.235 21.095 1.00 36.37 74 THR A C 1
ATOM 711 O O . THR A 1 93 ? 34.035 67.949 21.429 1.00 36.48 74 THR A O 1
ATOM 715 N N . GLY A 1 94 ? 35.933 66.891 21.945 1.00 33.57 75 GLY A N 1
ATOM 716 C CA . GLY A 1 94 ? 35.909 67.443 23.294 1.00 35.11 75 GLY A CA 1
ATOM 717 C C . GLY A 1 94 ? 37.076 67.042 24.161 1.00 33.39 75 GLY A C 1
ATOM 718 O O . GLY A 1 94 ? 38.084 66.534 23.670 1.00 34.28 75 GLY A O 1
ATOM 719 N N . GLU A 1 95 ? 36.913 67.262 25.458 1.00 34.43 76 GLU A N 1
ATOM 720 C CA . GLU A 1 95 ? 37.905 66.878 26.453 1.00 34.66 76 GLU A CA 1
ATOM 721 C C . GLU A 1 95 ? 37.274 65.999 27.517 1.00 35.44 76 GLU A C 1
ATOM 722 O O . GLU A 1 95 ? 36.122 66.196 27.899 1.00 34.72 76 GLU A O 1
ATOM 728 N N . VAL A 1 96 ? 38.040 65.039 28.007 1.00 33.35 77 VAL A N 1
ATOM 729 C CA . VAL A 1 96 ? 37.539 64.122 29.029 1.00 34.02 77 VAL A CA 1
ATOM 730 C C . VAL A 1 96 ? 38.337 64.273 30.308 1.00 34.73 77 VAL A C 1
ATOM 731 O O . VAL A 1 96 ? 39.506 64.668 30.278 1.00 32.68 77 VAL A O 1
ATOM 735 N N . ALA A 1 97 ? 37.675 63.972 31.429 1.00 34.18 78 ALA A N 1
ATOM 736 C CA . ALA A 1 97 ? 38.296 63.947 32.742 1.00 34.43 78 ALA A CA 1
ATOM 737 C C . ALA A 1 97 ? 37.926 62.629 33.406 1.00 34.41 78 ALA A C 1
ATOM 738 O O . ALA A 1 97 ? 36.789 62.193 33.337 1.00 36.74 78 ALA A O 1
ATOM 740 N N . ASN A 1 98 ? 38.905 61.986 34.020 1.00 33.90 79 ASN A N 1
ATOM 741 C CA . ASN A 1 98 ? 38.665 60.830 34.852 1.00 34.00 79 ASN A CA 1
ATOM 742 C C . ASN A 1 98 ? 37.923 61.221 36.145 1.00 34.79 79 ASN A C 1
ATOM 743 O O . ASN A 1 98 ? 38.308 62.155 36.800 1.00 35.17 79 ASN A O 1
ATOM 748 N N . ASP A 1 99 ? 36.868 60.492 36.496 1.00 34.16 80 ASP A N 1
ATOM 749 C CA . ASP A 1 99 ? 36.075 60.782 37.716 1.00 34.20 80 ASP A CA 1
ATOM 750 C C . ASP A 1 99 ? 36.321 59.624 38.686 1.00 34.14 80 ASP A C 1
ATOM 751 O O . ASP A 1 99 ? 35.889 58.505 38.445 1.00 34.74 80 ASP A O 1
ATOM 756 N N . ASP A 1 100 ? 37.034 59.899 39.769 1.00 31.70 81 ASP A N 1
ATOM 757 C CA . ASP A 1 100 ? 37.448 58.863 40.728 1.00 34.06 81 ASP A CA 1
ATOM 758 C C . ASP A 1 100 ? 36.418 58.532 41.806 1.00 35.73 81 ASP A C 1
ATOM 759 O O . ASP A 1 100 ? 36.730 57.780 42.711 1.00 38.46 81 ASP A O 1
ATOM 764 N N . ARG A 1 101 ? 35.236 59.141 41.762 1.00 34.74 82 ARG A N 1
ATOM 765 C CA . ARG A 1 101 ? 34.204 58.898 42.765 1.00 35.91 82 ARG A CA 1
ATOM 766 C C . ARG A 1 101 ? 33.629 57.498 42.672 1.00 35.59 82 ARG A C 1
ATOM 767 O O . ARG A 1 101 ? 33.152 57.074 41.624 1.00 34.68 82 ARG A O 1
ATOM 775 N N . ARG A 1 102 ? 33.622 56.804 43.803 1.00 36.89 83 ARG A N 1
ATOM 776 C CA . ARG A 1 102 ? 33.116 55.445 43.869 1.00 38.03 83 ARG A CA 1
ATOM 777 C C . ARG A 1 102 ? 31.662 55.357 43.416 1.00 37.34 83 ARG A C 1
ATOM 778 O O . ARG A 1 102 ? 31.281 54.393 42.733 1.00 37.09 83 ARG A O 1
ATOM 786 N N . GLU A 1 103 ? 30.864 56.366 43.777 1.00 37.26 84 GLU A N 1
ATOM 787 C CA . GLU A 1 103 ? 29.429 56.398 43.454 1.00 40.26 84 GLU A CA 1
ATOM 788 C C . GLU A 1 103 ? 29.172 56.381 41.938 1.00 38.11 84 GLU A C 1
ATOM 789 O O . GLU A 1 103 ? 28.169 55.842 41.471 1.00 38.23 84 GLU A O 1
ATOM 795 N N . VAL A 1 104 ? 30.075 56.970 41.166 1.00 38.14 85 VAL A N 1
ATOM 796 C CA . VAL A 1 104 ? 29.897 56.996 39.715 1.00 38.88 85 VAL A CA 1
ATOM 797 C C . VAL A 1 104 ? 30.158 55.615 39.123 1.00 38.71 85 VAL A C 1
ATOM 798 O O . VAL A 1 104 ? 29.447 55.188 38.211 1.00 35.72 85 VAL A O 1
ATOM 802 N N . LYS A 1 105 ? 31.163 54.919 39.656 1.00 37.03 86 LYS A N 1
ATOM 803 C CA . LYS A 1 105 ? 31.440 53.551 39.248 1.00 37.97 86 LYS A CA 1
ATOM 804 C C . LYS A 1 105 ? 30.264 52.637 39.542 1.00 37.87 86 LYS A C 1
ATOM 805 O O . LYS A 1 105 ? 29.905 51.807 38.698 1.00 37.47 86 LYS A O 1
ATOM 811 N N . GLU A 1 106 ? 29.665 52.788 40.727 1.00 37.50 87 GLU A N 1
ATOM 812 C CA . GLU A 1 106 ? 28.467 52.028 41.075 1.00 39.50 87 GLU A CA 1
ATOM 813 C C . GLU A 1 106 ? 27.331 52.274 40.092 1.00 38.74 87 GLU A C 1
ATOM 814 O O . GLU A 1 106 ? 26.667 51.335 39.655 1.00 38.61 87 GLU A O 1
ATOM 820 N N . LEU A 1 107 ? 27.107 53.542 39.769 1.00 38.33 88 LEU A N 1
ATOM 821 C CA . LEU A 1 107 ? 26.048 53.920 38.850 1.00 41.93 88 LEU A CA 1
ATOM 822 C C . LEU A 1 107 ? 26.302 53.365 37.452 1.00 39.12 88 LEU A C 1
ATOM 823 O O . LEU A 1 107 ? 25.366 52.936 36.776 1.00 41.80 88 LEU A O 1
ATOM 828 N N . ALA A 1 108 ? 27.553 53.393 37.008 1.00 36.92 89 ALA A N 1
ATOM 829 C CA . ALA A 1 108 ? 27.905 52.870 35.690 1.00 36.70 89 ALA A CA 1
ATOM 830 C C . ALA A 1 108 ? 27.495 51.412 35.557 1.00 36.25 89 ALA A C 1
ATOM 831 O O . ALA A 1 108 ? 26.968 50.999 34.520 1.00 36.84 89 ALA A O 1
ATOM 833 N N . LEU A 1 109 ? 27.764 50.634 36.608 1.00 36.52 90 LEU A N 1
ATOM 834 C CA . LEU A 1 109 ? 27.503 49.198 36.585 1.00 38.84 90 LEU A CA 1
ATOM 835 C C . LEU A 1 109 ? 26.004 48.889 36.645 1.00 39.63 90 LEU A C 1
ATOM 836 O O . LEU A 1 109 ? 25.570 47.866 36.129 1.00 42.39 90 LEU A O 1
ATOM 841 N N . GLU A 1 110 ? 25.225 49.777 37.254 1.00 39.78 91 GLU A N 1
ATOM 842 C CA . GLU A 1 110 ? 23.770 49.694 37.198 1.00 41.59 91 GLU A CA 1
ATOM 843 C C . GLU A 1 110 ? 23.196 50.188 35.869 1.00 40.58 91 GLU A C 1
ATOM 844 O O . GLU A 1 110 ? 22.252 49.596 35.364 1.00 42.88 91 GLU A O 1
ATOM 850 N N . ALA A 1 111 ? 23.752 51.257 35.308 1.00 39.52 92 ALA A N 1
ATOM 851 C CA . ALA A 1 111 ? 23.267 51.802 34.035 1.00 40.37 92 ALA A CA 1
ATOM 852 C C . ALA A 1 111 ? 23.570 50.879 32.854 1.00 39.58 92 ALA A C 1
ATOM 853 O O . ALA A 1 111 ? 22.751 50.753 31.951 1.00 41.47 92 ALA A O 1
ATOM 855 N N . VAL A 1 112 ? 24.753 50.268 32.858 1.00 39.12 93 VAL A N 1
ATOM 856 C CA . VAL A 1 112 ? 25.212 49.352 31.803 1.00 37.75 93 VAL A CA 1
ATOM 857 C C . VAL A 1 112 ? 25.645 48.034 32.476 1.00 37.88 93 VAL A C 1
ATOM 858 O O . VAL A 1 112 ? 26.842 47.762 32.629 1.00 37.75 93 VAL A O 1
ATOM 862 N N . PRO A 1 113 ?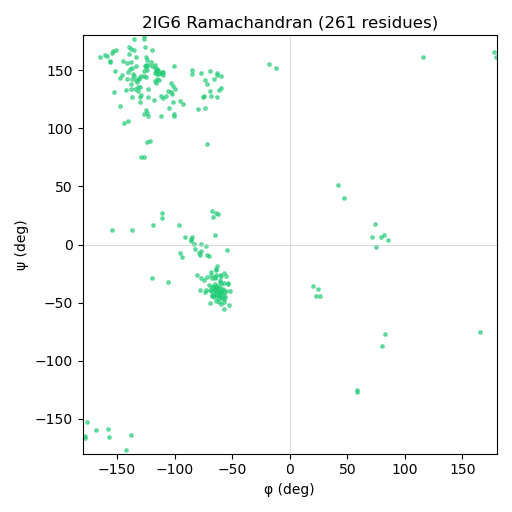 24.669 47.215 32.908 1.00 37.82 94 PRO A N 1
ATOM 863 C CA . PRO A 1 113 ? 24.996 46.055 33.740 1.00 37.96 94 PRO A CA 1
ATOM 864 C C . PRO A 1 113 ? 25.857 45.011 33.038 1.00 37.95 94 PRO A C 1
ATOM 865 O O . PRO A 1 113 ? 26.568 44.282 33.701 1.00 40.46 94 PRO A O 1
ATOM 869 N N . SER A 1 114 ? 25.876 45.000 31.712 1.00 36.54 95 SER A N 1
ATOM 870 C CA . SER A 1 114 ? 26.810 44.139 30.990 1.00 36.19 95 SER A CA 1
ATOM 871 C C . SER A 1 114 ? 28.288 44.399 31.381 1.00 36.58 95 SER A C 1
ATOM 872 O O . SER A 1 114 ? 29.137 43.517 31.262 1.00 37.12 95 SER A O 1
ATOM 875 N N . LEU A 1 115 ? 28.587 45.597 31.868 1.00 34.10 96 LEU A N 1
ATOM 876 C CA . LEU A 1 115 ? 29.940 45.923 32.351 1.00 35.96 96 LEU A CA 1
ATOM 877 C C . LEU A 1 115 ? 30.382 45.030 33.497 1.00 34.15 96 LEU A C 1
ATOM 878 O O . LEU A 1 115 ? 31.573 44.821 33.702 1.00 33.82 96 LEU A O 1
ATOM 883 N N . LYS A 1 116 ? 29.422 44.518 34.257 1.00 34.08 97 LYS A N 1
ATOM 884 C CA . LYS A 1 116 ? 29.744 43.647 35.380 1.00 36.39 97 LYS A CA 1
ATOM 885 C C . LYS A 1 116 ? 30.429 42.369 34.930 1.00 34.73 97 LYS A C 1
ATOM 886 O O . LYS A 1 116 ? 31.068 41.712 35.747 1.00 34.36 97 LYS A O 1
ATOM 892 N N . ASN A 1 117 ? 30.311 42.019 33.643 1.00 34.74 98 ASN A N 1
ATOM 893 C CA . ASN A 1 117 ? 31.023 40.858 33.105 1.00 35.65 98 ASN A CA 1
ATOM 894 C C . ASN A 1 117 ? 32.531 41.041 33.131 1.00 38.82 98 ASN A C 1
ATOM 895 O O . ASN A 1 117 ? 33.259 40.050 33.133 1.00 40.60 98 ASN A O 1
ATOM 908 N N . TYR A 1 119 ? 34.016 44.198 35.031 1.00 35.23 100 TYR A N 1
ATOM 909 C CA . TYR A 1 119 ? 34.406 45.176 36.031 1.00 36.08 100 TYR A CA 1
ATOM 910 C C . TYR A 1 119 ? 33.590 45.033 37.296 1.00 36.01 100 TYR A C 1
ATOM 911 O O . TYR A 1 119 ? 32.482 44.524 37.258 1.00 33.86 100 TYR A O 1
ATOM 920 N N . SER A 1 120 ? 34.154 45.488 38.409 1.00 36.22 101 SER A N 1
ATOM 921 C CA . SER A 1 120 ? 33.434 45.611 39.660 1.00 37.98 101 SER A CA 1
ATOM 922 C C . SER A 1 120 ? 33.952 46.851 40.383 1.00 37.27 101 SER A C 1
ATOM 923 O O . SER A 1 120 ? 35.058 47.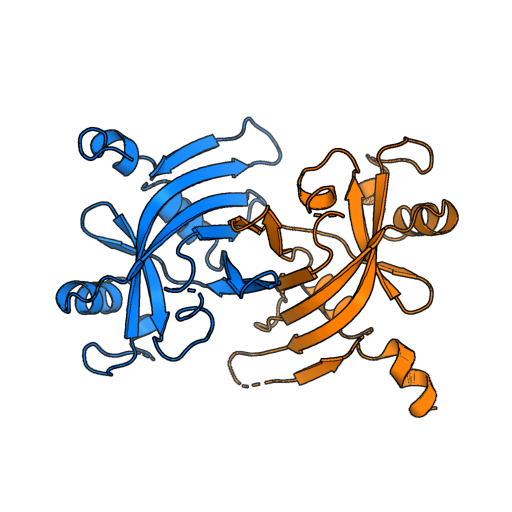300 40.122 1.00 34.07 101 SER A O 1
ATOM 926 N N . VAL A 1 121 ? 33.155 47.395 41.293 1.00 38.02 102 VAL A N 1
ATOM 927 C CA A VAL A 1 121 ? 33.441 48.703 41.918 0.50 38.48 102 VAL A CA 1
ATOM 928 C CA B VAL A 1 121 ? 33.464 48.703 41.868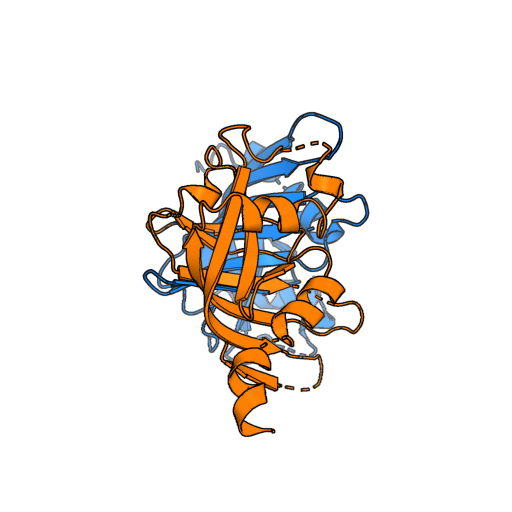 0.50 39.43 102 VAL A CA 1
ATOM 929 C C . VAL A 1 121 ? 34.835 48.786 42.537 1.00 39.18 102 VAL A C 1
ATOM 930 O O . VAL A 1 121 ? 35.479 49.828 42.484 1.00 42.11 102 VAL A O 1
ATOM 937 N N . ASP A 1 122 ? 35.282 47.701 43.158 1.00 40.13 103 ASP A N 1
ATOM 938 C CA . ASP A 1 122 ? 36.534 47.738 43.913 1.00 40.84 103 ASP A CA 1
ATOM 939 C C . ASP A 1 122 ? 37.623 46.932 43.245 1.00 40.64 103 ASP A C 1
ATOM 940 O O . ASP A 1 122 ? 38.549 46.456 43.914 1.00 41.09 103 ASP A O 1
ATOM 945 N N . ASP A 1 123 ? 37.543 46.796 41.931 1.00 38.03 104 ASP A N 1
ATOM 946 C CA . ASP A 1 123 ? 38.527 45.986 41.228 1.00 37.81 104 ASP A CA 1
ATOM 947 C C . ASP A 1 123 ? 39.857 46.697 40.994 1.00 37.15 104 ASP A C 1
ATOM 948 O O . ASP A 1 123 ? 40.803 46.067 40.545 1.00 36.85 104 ASP A O 1
ATOM 953 N N . GLY A 1 124 ? 39.933 47.990 41.302 1.00 36.77 105 GLY A N 1
ATOM 954 C CA . GLY A 1 124 ? 41.176 48.744 41.156 1.00 37.92 105 GLY A CA 1
ATOM 955 C C . GLY A 1 124 ? 41.564 49.099 39.718 1.00 37.11 105 GLY A C 1
ATOM 956 O O . GLY A 1 124 ? 42.573 49.766 39.488 1.00 37.93 105 GLY A O 1
ATOM 957 N N . ILE A 1 125 ? 40.784 48.662 38.738 1.00 37.56 106 ILE A N 1
ATOM 958 C CA . ILE A 1 125 ? 41.085 48.988 37.328 1.00 36.98 106 ILE A CA 1
ATOM 959 C C . ILE A 1 125 ? 39.990 49.776 36.607 1.00 37.29 106 ILE A C 1
ATOM 960 O O . ILE A 1 125 ? 40.288 50.540 35.684 1.00 37.63 106 ILE A O 1
ATOM 965 N N . PHE A 1 126 ? 38.739 49.589 37.023 1.00 35.75 107 PHE A N 1
ATOM 966 C CA . PHE A 1 126 ? 37.576 50.209 36.343 1.00 34.00 107 PHE A CA 1
ATOM 967 C C . PHE A 1 126 ? 37.676 51.738 36.396 1.00 33.13 107 PHE A C 1
ATOM 968 O O . PHE A 1 126 ? 37.935 52.298 37.456 1.00 33.55 107 PHE A O 1
ATOM 976 N N . ALA A 1 127 ? 37.458 52.400 35.262 1.00 34.33 108 ALA A N 1
ATOM 977 C CA . ALA A 1 127 ? 37.550 53.851 35.163 1.00 33.88 108 ALA A CA 1
ATOM 978 C C . ALA A 1 127 ? 36.321 54.369 34.432 1.00 34.42 108 ALA A C 1
ATOM 979 O O . ALA A 1 127 ? 35.842 53.772 33.436 1.00 32.79 108 ALA A O 1
ATOM 981 N N . VAL A 1 128 ? 35.808 55.491 34.917 1.00 34.57 109 VAL A N 1
ATOM 982 C CA . VAL A 1 128 ? 34.737 56.201 34.226 1.00 36.54 109 VAL A CA 1
ATOM 983 C C . VAL A 1 128 ? 35.226 57.624 33.972 1.00 35.34 109 VAL A C 1
ATOM 984 O O . VAL A 1 128 ? 35.817 58.253 34.859 1.00 36.54 109 VAL A O 1
ATOM 988 N N . LEU A 1 129 ? 35.017 58.106 32.750 1.00 35.22 110 LEU A N 1
ATOM 989 C CA . LEU A 1 129 ? 35.465 59.435 32.351 1.00 33.79 110 LEU A CA 1
ATOM 990 C C . LEU A 1 129 ? 34.329 60.213 31.720 1.00 34.03 110 LEU A C 1
ATOM 991 O O . LEU A 1 129 ? 33.493 59.637 31.033 1.00 37.16 110 LEU A O 1
ATOM 996 N N . TYR A 1 130 ? 34.292 61.523 31.938 1.00 33.20 111 TYR A N 1
ATOM 997 C CA . TYR A 1 130 ? 33.214 62.330 31.360 1.00 33.31 111 TYR A CA 1
ATOM 998 C C . TYR A 1 130 ? 33.744 63.467 30.509 1.00 33.19 111 TYR A C 1
ATOM 999 O O . TYR A 1 130 ? 34.881 63.911 30.666 1.00 33.07 111 TYR A O 1
ATOM 1008 N N . PHE A 1 131 ? 32.880 63.952 29.625 1.00 34.26 112 PHE A N 1
ATOM 1009 C CA . PHE A 1 131 ? 33.218 65.093 28.781 1.00 34.55 112 PHE A CA 1
ATOM 1010 C C . PHE A 1 131 ? 33.049 66.370 29.574 1.00 34.25 112 PHE A C 1
ATOM 1011 O O . PHE A 1 131 ? 31.931 66.699 30.011 1.00 33.40 112 PHE A O 1
ATOM 1019 N N . THR A 1 132 ? 34.156 67.077 29.779 1.00 34.28 113 THR A N 1
ATOM 1020 C CA . THR A 1 132 ? 34.119 68.352 30.512 1.00 36.27 113 THR A CA 1
ATOM 1021 C C . THR A 1 132 ? 33.574 69.457 29.618 1.00 36.49 113 THR A C 1
ATOM 1022 O O . THR A 1 132 ? 33.008 70.461 30.097 1.00 34.88 113 THR A O 1
ATOM 1026 N N . LYS A 1 133 ? 33.815 69.276 28.328 1.00 35.35 114 LYS A N 1
ATOM 1027 C CA . LYS A 1 133 ? 33.264 70.117 27.283 1.00 36.65 114 LYS A CA 1
ATOM 1028 C C . LYS A 1 133 ? 33.322 69.394 25.942 1.00 35.77 114 LYS A C 1
ATOM 1029 O O . LYS A 1 133 ? 34.069 68.443 25.766 1.00 35.44 114 LYS A O 1
ATOM 1035 N N . GLY A 1 134 ? 32.555 69.873 24.981 1.00 34.12 115 GLY A N 1
ATOM 1036 C CA . GLY A 1 134 ? 32.588 69.262 23.674 1.00 35.63 115 GLY A CA 1
ATOM 1037 C C . GLY A 1 134 ? 31.638 69.940 22.726 1.00 36.33 115 GLY A C 1
ATOM 1038 O O . GLY A 1 134 ? 30.753 70.692 23.158 1.00 37.07 115 GLY A O 1
ATOM 1039 N N . GLU A 1 135 ? 31.873 69.706 21.439 1.00 37.58 116 GLU A N 1
ATOM 1040 C CA . GLU A 1 135 ? 31.003 70.195 20.370 1.00 38.57 116 GLU A CA 1
ATOM 1041 C C . GLU A 1 135 ? 30.844 69.091 19.358 1.00 39.06 116 GLU A C 1
ATOM 1042 O O . GLU A 1 135 ? 31.808 68.391 19.022 1.00 35.30 116 GLU A O 1
ATOM 1045 N N . GLY A 1 136 ? 29.616 68.943 18.885 1.00 38.10 117 GLY A N 1
ATOM 1046 C CA . GLY A 1 136 ? 29.285 67.856 17.999 1.00 38.51 117 GLY A CA 1
ATOM 1047 C C . GLY A 1 136 ? 28.479 68.283 16.795 1.00 36.58 117 GLY A C 1
ATOM 1048 O O . GLY A 1 136 ? 27.860 69.350 16.768 1.00 35.92 117 GLY A O 1
ATOM 1049 N N . THR A 1 137 ? 28.497 67.407 15.810 1.00 35.89 118 THR A N 1
ATOM 1050 C CA . THR A 1 137 ? 27.699 67.538 14.611 1.00 35.44 118 THR A CA 1
ATOM 1051 C C . THR A 1 137 ? 27.152 66.174 14.292 1.00 34.56 118 THR A C 1
ATOM 1052 O O . THR A 1 137 ? 27.899 65.187 14.359 1.00 34.35 118 THR A O 1
ATOM 1056 N N . ILE A 1 138 ? 25.859 66.109 13.985 1.00 33.10 119 ILE A N 1
ATOM 1057 C CA . ILE A 1 138 ? 25.240 64.900 13.455 1.00 36.09 119 ILE A CA 1
ATOM 1058 C C . ILE A 1 138 ? 24.895 65.175 12.008 1.00 38.11 119 ILE A C 1
ATOM 1059 O O . ILE A 1 138 ? 24.196 66.159 11.689 1.00 39.49 119 ILE A O 1
ATOM 1064 N N . CYS A 1 139 ? 25.382 64.294 11.137 1.00 38.99 120 CYS A N 1
ATOM 1065 C CA . CYS A 1 139 ? 25.277 64.494 9.700 1.00 40.16 120 CYS A CA 1
ATOM 1066 C C . CYS A 1 139 ? 24.364 63.446 9.120 1.00 42.18 120 CYS A C 1
ATOM 1067 O O . CYS A 1 139 ? 24.370 62.289 9.536 1.00 39.01 120 CYS A O 1
ATOM 1070 N N . SER A 1 140 ? 23.570 63.877 8.166 1.00 44.17 121 SER A N 1
ATOM 1071 C CA . SER A 1 140 ? 22.626 63.003 7.489 1.00 49.57 121 SER A CA 1
ATOM 1072 C C . SER A 1 140 ? 22.931 63.108 6.015 1.00 52.80 121 SER A C 1
ATOM 1073 O O . SER A 1 140 ? 23.467 64.116 5.532 1.00 50.94 121 SER A O 1
ATOM 1076 N N . PHE A 1 141 ? 22.586 62.060 5.287 1.00 54.96 122 PHE A N 1
ATOM 1077 C CA . PHE A 1 141 ? 22.702 62.101 3.855 1.00 54.11 122 PHE A CA 1
ATOM 1078 C C . PHE A 1 141 ? 21.881 63.286 3.321 1.00 54.01 122 PHE A C 1
ATOM 1079 O O . PHE A 1 141 ? 22.399 64.142 2.608 1.00 51.10 122 PHE A O 1
ATOM 1087 N N . LYS A 1 142 ? 20.597 63.310 3.666 1.00 56.25 123 LYS A N 1
ATOM 1088 C CA . LYS A 1 142 ? 19.708 64.394 3.267 1.00 59.58 123 LYS A CA 1
ATOM 1089 C C . LYS A 1 142 ? 19.422 65.244 4.497 1.00 63.10 123 LYS A C 1
ATOM 1090 O O . LYS A 1 142 ? 19.043 64.711 5.548 1.00 65.78 123 LYS A O 1
ATOM 1091 N N . GLY A 1 143 ? 19.629 66.555 4.375 1.00 63.29 124 GLY A N 1
ATOM 1092 C CA . GLY A 1 143 ? 19.287 67.507 5.445 1.00 61.79 124 GLY A CA 1
ATOM 1093 C C . GLY A 1 143 ? 20.489 68.225 6.035 1.00 59.06 124 GLY A C 1
ATOM 1094 O O . GLY A 1 143 ? 21.629 67.775 5.884 1.00 58.97 124 GLY A O 1
ATOM 1095 N N . GLU A 1 144 ? 20.222 69.344 6.712 1.00 56.26 125 GLU A N 1
ATOM 1096 C CA . GLU A 1 144 ? 21.272 70.168 7.316 1.00 52.91 125 GLU A CA 1
ATOM 1097 C C . GLU A 1 144 ? 21.900 69.438 8.493 1.00 48.87 125 GLU A C 1
ATOM 1098 O O . GLU A 1 144 ? 21.250 68.644 9.168 1.00 48.30 125 GLU A O 1
ATOM 1100 N N . ASN A 1 145 ? 23.175 69.710 8.722 1.00 46.87 126 ASN A N 1
ATOM 1101 C CA . ASN A 1 145 ? 23.857 69.200 9.891 1.00 45.86 126 ASN A CA 1
ATOM 1102 C C . ASN A 1 145 ? 23.159 69.694 11.134 1.00 43.61 126 ASN A C 1
ATOM 1103 O O . ASN A 1 145 ? 22.650 70.807 11.165 1.00 43.03 126 ASN A O 1
ATOM 1108 N N . GLU A 1 146 ? 23.134 68.850 12.149 1.00 41.55 127 GLU A N 1
ATOM 1109 C CA . GLU A 1 146 ? 22.669 69.212 13.466 1.00 42.29 127 GLU A CA 1
ATOM 1110 C C . GLU A 1 146 ? 23.892 69.448 14.322 1.00 41.02 127 GLU A C 1
ATOM 1111 O O . GLU A 1 146 ? 24.728 68.566 14.428 1.00 40.88 127 GLU A O 1
ATOM 1117 N N . THR A 1 147 ? 24.027 70.627 14.914 1.00 38.68 128 THR A N 1
ATOM 1118 C CA . THR A 1 147 ? 25.186 70.899 15.753 1.00 40.40 128 THR A CA 1
ATOM 1119 C C . THR A 1 147 ? 24.744 71.085 17.180 1.00 41.03 128 THR A C 1
ATOM 1120 O O . THR A 1 147 ? 23.631 71.532 17.439 1.00 41.39 128 THR A O 1
ATOM 1124 N N . PHE A 1 148 ? 25.625 70.738 18.107 1.00 38.89 129 PHE A N 1
ATOM 1125 C CA . PHE A 1 148 ? 25.310 70.847 19.503 1.00 39.68 129 PHE A CA 1
ATOM 1126 C C . PHE A 1 148 ? 26.604 71.013 20.304 1.00 38.87 129 PHE A C 1
ATOM 1127 O O . PHE A 1 148 ? 27.695 70.755 19.800 1.00 35.53 129 PHE A O 1
ATOM 1135 N N . SER A 1 149 ? 26.447 71.441 21.549 1.00 37.80 130 SER A N 1
ATOM 1136 C CA . SER A 1 149 ? 27.542 71.659 22.488 1.00 40.76 130 SER A CA 1
ATOM 1137 C C . SER A 1 149 ? 27.219 70.875 23.736 1.00 41.63 130 SER A C 1
ATOM 1138 O O . SER A 1 149 ? 26.049 70.788 24.119 1.00 40.10 130 SER A O 1
ATOM 1141 N N . LEU A 1 150 ? 28.239 70.405 24.438 1.00 42.92 131 LEU A N 1
ATOM 1142 C CA . LEU A 1 150 ? 28.034 69.940 25.792 1.00 47.18 131 LEU A CA 1
ATOM 1143 C C . LEU A 1 150 ? 29.100 70.454 26.777 1.00 50.20 131 LEU A C 1
ATOM 1144 O O . LEU A 1 150 ? 29.998 71.250 26.417 1.00 50.55 131 LEU A O 1
ATOM 1150 N N . HIS B 1 10 ? 55.686 29.946 -3.230 1.00 48.14 -9 HIS B N 1
ATOM 1151 C CA . HIS B 1 10 ? 56.326 31.309 -3.248 1.00 46.76 -9 HIS B CA 1
ATOM 1152 C C . HIS B 1 10 ? 55.870 32.098 -2.035 1.00 45.10 -9 HIS B C 1
ATOM 1153 O O . HIS B 1 10 ? 55.372 33.221 -2.133 1.00 42.28 -9 HIS B O 1
ATOM 1160 N N . HIS B 1 11 ? 56.047 31.485 -0.873 1.00 44.53 -8 HIS B N 1
ATOM 1161 C CA . HIS B 1 11 ? 55.678 32.124 0.377 1.00 45.86 -8 HIS B CA 1
ATOM 1162 C C . HIS B 1 11 ? 56.460 33.416 0.535 1.00 42.60 -8 HIS B C 1
ATOM 1163 O O . HIS B 1 11 ? 55.901 34.424 0.966 1.00 40.34 -8 HIS B O 1
ATOM 1170 N N . HIS B 1 12 ? 57.753 33.370 0.190 1.00 41.48 -7 HIS B N 1
ATOM 1171 C CA . HIS B 1 12 ? 58.617 34.541 0.298 1.00 40.86 -7 HIS B CA 1
ATOM 1172 C C . HIS B 1 12 ? 57.985 35.717 -0.425 1.00 39.37 -7 HIS B C 1
ATOM 1173 O O . HIS B 1 12 ? 57.817 36.807 0.137 1.00 40.58 -7 HIS B O 1
ATOM 1180 N N . GLU B 1 13 ? 57.614 35.469 -1.674 1.00 37.94 -6 GLU B N 1
ATOM 1181 C CA . GLU B 1 13 ? 57.062 36.521 -2.537 1.00 38.77 -6 GLU B CA 1
ATOM 1182 C C . GLU B 1 13 ? 55.736 37.033 -2.007 1.00 38.66 -6 GLU B C 1
ATOM 1183 O O . GLU B 1 13 ? 55.440 38.224 -2.125 1.00 40.97 -6 GLU B O 1
ATOM 1189 N N . ASN B 1 14 ? 54.944 36.154 -1.389 1.00 40.18 -5 ASN B N 1
ATOM 1190 C CA . ASN B 1 14 ? 53.630 36.568 -0.847 1.00 41.36 -5 ASN B CA 1
ATOM 1191 C C . ASN B 1 14 ? 53.741 37.640 0.215 1.00 42.82 -5 ASN B C 1
ATOM 1192 O O . ASN B 1 14 ? 52.805 38.426 0.413 1.00 43.14 -5 ASN B O 1
ATOM 1197 N N . LEU B 1 15 ? 54.884 37.677 0.898 1.00 41.47 -4 LEU B N 1
ATOM 1198 C CA . LEU B 1 15 ? 55.077 38.589 2.025 1.00 42.80 -4 LEU B CA 1
ATOM 1199 C C . LEU B 1 15 ? 54.919 40.074 1.644 1.00 43.50 -4 LEU B C 1
ATOM 1200 O O . LEU B 1 15 ? 54.442 40.893 2.442 1.00 44.15 -4 LEU B O 1
ATOM 1205 N N . TYR B 1 16 ? 55.320 40.424 0.437 1.00 45.15 -3 TYR B N 1
ATOM 1206 C CA . TYR B 1 16 ? 55.079 41.775 -0.048 1.00 46.73 -3 TYR B CA 1
ATOM 1207 C C . TYR B 1 16 ? 53.579 42.124 0.074 1.00 47.69 -3 TYR B C 1
ATOM 1208 O O . TYR B 1 16 ? 53.205 43.286 0.351 1.00 48.87 -3 TYR B O 1
ATOM 1217 N N . PHE B 1 17 ? 52.735 41.101 -0.105 1.00 44.28 -2 PHE B N 1
ATOM 1218 C CA . PHE B 1 17 ? 51.317 41.293 -0.283 1.00 41.22 -2 PHE B CA 1
ATOM 1219 C C . PHE B 1 17 ? 50.477 40.921 0.918 1.00 38.07 -2 PHE B C 1
ATOM 1220 O O . PHE B 1 17 ? 49.416 41.493 1.095 1.00 35.93 -2 PHE B O 1
ATOM 1228 N N . GLN B 1 18 ? 50.895 39.937 1.697 1.00 36.28 -1 GLN B N 1
ATOM 1229 C CA . GLN B 1 18 ? 49.937 39.291 2.597 1.00 39.67 -1 GLN B CA 1
ATOM 1230 C C . GLN B 1 18 ? 49.298 40.185 3.633 1.00 36.69 -1 GLN B C 1
ATOM 1231 O O . GLN B 1 18 ? 48.093 40.103 3.841 1.00 35.89 -1 GLN B O 1
ATOM 1237 N N . GLY B 1 19 ? 50.063 41.076 4.245 1.00 36.54 0 GLY B N 1
ATOM 1238 C CA . GLY B 1 19 ? 49.470 41.991 5.230 1.00 36.04 0 GLY B CA 1
ATOM 1239 C C . GLY B 1 19 ? 48.508 42.969 4.592 1.00 34.64 0 GLY B C 1
ATOM 1240 O O . GLY B 1 19 ? 47.414 43.217 5.115 1.00 37.42 0 GLY B O 1
ATOM 1249 N N . LYS B 1 21 ? 46.911 42.561 1.768 1.00 35.35 2 LYS B N 1
ATOM 1250 C CA . LYS B 1 21 ? 45.751 41.802 1.295 1.00 34.91 2 LYS B CA 1
ATOM 1251 C C . LYS B 1 21 ? 44.798 41.501 2.436 1.00 35.82 2 LYS B C 1
ATOM 1252 O O . LYS B 1 21 ? 43.582 41.516 2.258 1.00 35.74 2 LYS B O 1
ATOM 1258 N N . ARG B 1 22 ? 45.346 41.194 3.610 1.00 34.00 3 ARG B N 1
ATOM 1259 C CA . ARG B 1 22 ? 44.525 40.913 4.758 1.00 35.06 3 ARG B CA 1
ATOM 1260 C C . ARG B 1 22 ? 43.795 42.169 5.203 1.00 34.96 3 ARG B C 1
ATOM 1261 O O . ARG B 1 22 ? 42.599 42.126 5.506 1.00 35.71 3 ARG B O 1
ATOM 1269 N N . ALA B 1 23 ? 44.502 43.292 5.228 1.00 34.62 4 ALA B N 1
ATOM 1270 C CA . ALA B 1 23 ? 43.883 44.573 5.606 1.00 33.70 4 ALA B CA 1
ATOM 1271 C C . ALA B 1 23 ? 42.795 44.947 4.603 1.00 34.35 4 ALA B C 1
ATOM 1272 O O . ALA B 1 23 ? 41.725 45.376 4.996 1.00 34.12 4 ALA B O 1
ATOM 1274 N N . LEU B 1 24 ? 43.084 44.775 3.310 1.00 35.06 5 LEU B N 1
ATOM 1275 C CA . LEU B 1 24 ? 42.127 45.098 2.233 1.00 34.20 5 LEU B CA 1
ATOM 1276 C C . LEU B 1 24 ? 40.853 44.277 2.383 1.00 34.40 5 LEU B C 1
ATOM 1277 O O . LEU B 1 24 ? 39.750 44.821 2.398 1.00 33.66 5 LEU B O 1
ATOM 1282 N N . GLU B 1 25 ? 41.020 42.967 2.527 1.00 33.29 6 GLU B N 1
ATOM 1283 C CA . GLU B 1 25 ? 39.898 42.036 2.678 1.00 36.83 6 GLU B CA 1
ATOM 1284 C C . GLU B 1 25 ? 39.036 42.415 3.875 1.00 34.06 6 GLU B C 1
ATOM 1285 O O . GLU B 1 25 ? 37.796 42.481 3.779 1.00 34.67 6 GLU B O 1
ATOM 1291 N N . PHE B 1 26 ? 39.679 42.689 5.001 1.00 34.30 7 PHE B N 1
ATOM 1292 C CA . PHE B 1 26 ? 38.961 43.022 6.211 1.00 35.07 7 PHE B CA 1
ATOM 1293 C C . PHE B 1 26 ? 38.208 44.338 6.101 1.00 34.32 7 PHE B C 1
ATOM 1294 O O . PHE B 1 26 ? 37.056 44.413 6.468 1.00 36.51 7 PHE B O 1
ATOM 1302 N N . LEU B 1 27 ? 38.847 45.369 5.565 1.00 34.24 8 LEU B N 1
ATOM 1303 C CA . LEU B 1 27 ? 38.206 46.680 5.425 1.00 35.26 8 LEU B CA 1
ATOM 1304 C C . LEU B 1 27 ? 37.056 46.665 4.408 1.00 35.38 8 LEU B C 1
ATOM 1305 O O . LEU B 1 27 ? 36.075 47.390 4.576 1.00 37.87 8 LEU B O 1
ATOM 1310 N N . LYS B 1 28 ? 37.142 45.782 3.410 1.00 36.07 9 LYS B N 1
ATOM 1311 C CA . LYS B 1 28 ? 36.024 45.593 2.478 1.00 37.49 9 LYS B CA 1
ATOM 1312 C C . LYS B 1 28 ? 34.841 44.953 3.233 1.00 37.95 9 LYS B C 1
ATOM 1313 O O . LYS B 1 28 ? 33.695 45.326 3.009 1.00 39.59 9 LYS B O 1
ATOM 1319 N N . GLU B 1 29 ? 35.125 44.042 4.169 1.00 37.14 10 GLU B N 1
ATOM 1320 C CA . GLU B 1 29 ? 34.095 43.383 4.976 1.00 38.36 10 GLU B CA 1
ATOM 1321 C C . GLU B 1 29 ? 33.436 44.428 5.900 1.00 37.19 10 GLU B C 1
ATOM 1322 O O . GLU B 1 29 ? 32.250 44.363 6.209 1.00 38.58 10 GLU B O 1
ATOM 1328 N N . CYS B 1 30 ? 34.230 45.369 6.372 1.00 36.88 11 CYS B N 1
ATOM 1329 C CA . CYS B 1 30 ? 33.718 46.411 7.241 1.00 36.27 11 CYS B CA 1
ATOM 1330 C C . CYS B 1 30 ? 32.730 47.308 6.503 1.00 37.23 11 CYS B C 1
ATOM 1331 O O . CYS B 1 30 ? 31.686 47.663 7.047 1.00 40.43 11 CYS B O 1
ATOM 1334 N N . GLY B 1 31 ? 33.067 47.671 5.278 1.00 37.09 12 GLY B N 1
ATOM 1335 C CA . GLY B 1 31 ? 32.261 48.620 4.491 1.00 38.94 12 GLY B CA 1
ATOM 1336 C C . GLY B 1 31 ? 32.649 50.034 4.925 1.00 38.45 12 GLY B C 1
ATOM 1337 O O . GLY B 1 31 ? 33.403 50.734 4.248 1.00 39.48 12 GLY B O 1
ATOM 1338 N N . VAL B 1 32 ? 32.140 50.422 6.083 1.00 38.07 13 VAL B N 1
ATOM 1339 C CA . VAL B 1 32 ? 32.502 51.687 6.684 1.00 37.39 13 VAL B CA 1
ATOM 1340 C C . VAL B 1 32 ? 33.550 51.376 7.748 1.00 36.56 13 VAL B C 1
ATOM 1341 O O . VAL B 1 32 ? 33.392 50.445 8.536 1.00 38.90 13 VAL B O 1
ATOM 1345 N N . PHE B 1 33 ? 34.614 52.154 7.763 1.00 35.37 14 PHE B N 1
ATOM 1346 C CA . PHE B 1 33 ? 35.632 52.088 8.797 1.00 35.11 14 PHE B CA 1
ATOM 1347 C C . PHE B 1 33 ? 35.974 53.535 9.214 1.00 36.75 14 PHE B C 1
ATOM 1348 O O . PHE B 1 33 ? 35.452 54.498 8.646 1.00 36.76 14 PHE B O 1
ATOM 1356 N N . TYR B 1 34 ? 36.843 53.677 10.205 1.00 34.26 15 TYR B N 1
ATOM 1357 C CA . TYR B 1 34 ? 37.079 54.971 10.836 1.00 33.89 15 TYR B CA 1
ATOM 1358 C C . TYR B 1 34 ? 38.548 55.307 10.743 1.00 35.27 15 TYR B C 1
ATOM 1359 O O . TYR B 1 34 ? 39.387 54.489 11.100 1.00 36.16 15 TYR B O 1
ATOM 1368 N N . LEU B 1 35 ? 38.842 56.491 10.220 1.00 34.57 16 LEU B N 1
ATOM 1369 C CA A LEU B 1 35 ? 40.190 56.958 10.007 0.70 34.60 16 LEU B CA 1
ATOM 1370 C CA B LEU B 1 35 ? 40.222 56.926 10.050 0.30 33.29 16 LEU B CA 1
ATOM 1371 C C . LEU B 1 35 ? 40.521 58.073 10.992 1.00 34.87 16 LEU B C 1
ATOM 1372 O O . LEU B 1 35 ? 39.840 59.096 10.990 1.00 35.61 16 LEU B O 1
ATOM 1381 N N . ALA B 1 36 ? 41.555 57.880 11.799 1.00 32.89 17 ALA B N 1
ATOM 1382 C CA . ALA B 1 36 ? 41.977 58.865 12.761 1.00 33.87 17 ALA B CA 1
ATOM 1383 C C . ALA B 1 36 ? 43.265 59.549 12.290 1.00 34.79 17 ALA B C 1
ATOM 1384 O O . ALA B 1 36 ? 44.229 58.883 11.875 1.00 34.94 17 ALA B O 1
ATOM 1386 N N . THR B 1 37 ? 43.238 60.878 12.369 1.00 33.65 18 THR B N 1
ATOM 1387 C CA . THR B 1 37 ? 44.370 61.751 12.088 1.00 33.33 18 THR B CA 1
ATOM 1388 C C . THR B 1 37 ? 44.567 62.656 13.304 1.00 33.35 18 THR B C 1
ATOM 1389 O O . THR B 1 37 ? 43.812 62.567 14.275 1.00 33.41 18 THR B O 1
ATOM 1393 N N . ASN B 1 38 ? 45.599 63.490 13.268 1.00 35.00 19 ASN B N 1
ATOM 1394 C CA . ASN B 1 38 ? 45.828 64.574 14.233 1.00 37.53 19 ASN B CA 1
ATOM 1395 C C . ASN B 1 38 ? 45.688 65.915 13.515 1.00 37.32 19 ASN B C 1
ATOM 1396 O O . ASN B 1 38 ? 46.063 66.045 12.347 1.00 38.33 19 ASN B O 1
ATOM 1401 N N . GLU B 1 39 ? 45.199 66.910 14.238 1.00 35.98 20 GLU B N 1
ATOM 1402 C CA . GLU B 1 39 ? 45.313 68.307 13.842 1.00 40.20 20 GLU B CA 1
ATOM 1403 C C . GLU B 1 39 ? 46.056 68.948 15.009 1.00 39.06 20 GLU B C 1
ATOM 1404 O O . GLU B 1 39 ? 45.458 69.353 16.000 1.00 36.73 20 GLU B O 1
ATOM 1410 N N . GLY B 1 40 ? 47.379 68.939 14.926 1.00 39.01 21 GLY B N 1
ATOM 1411 C CA . GLY B 1 40 ? 48.204 69.241 16.063 1.00 38.97 21 GLY B CA 1
ATOM 1412 C C . GLY B 1 40 ? 47.919 68.285 17.203 1.00 39.90 21 GLY B C 1
ATOM 1413 O O . GLY B 1 40 ? 47.957 67.086 17.011 1.00 41.34 21 GLY B O 1
ATOM 1414 N N . ASP B 1 41 ? 47.625 68.813 18.394 1.00 36.72 22 ASP B N 1
ATOM 1415 C CA . ASP B 1 41 ? 47.352 67.948 19.540 1.00 37.63 22 ASP B CA 1
ATOM 1416 C C . ASP B 1 41 ? 45.900 67.477 19.628 1.00 35.52 22 ASP B C 1
ATOM 1417 O O . ASP B 1 41 ? 45.518 66.840 20.622 1.00 36.76 22 ASP B O 1
ATOM 1422 N N . GLN B 1 42 ? 45.097 67.784 18.614 1.00 34.15 23 GLN B N 1
ATOM 1423 C CA . GLN B 1 42 ? 43.688 67.388 18.600 1.00 33.13 23 GLN B CA 1
ATOM 1424 C C . GLN B 1 42 ? 43.484 66.153 17.714 1.00 31.88 23 GLN B C 1
ATOM 1425 O O . GLN B 1 42 ? 43.628 66.235 16.482 1.00 33.65 23 GLN B O 1
ATOM 1431 N N . PRO B 1 43 ? 43.135 65.005 18.328 1.00 32.64 24 PRO B N 1
ATOM 1432 C CA . PRO B 1 43 ? 42.767 63.871 17.493 1.00 32.09 24 PRO B CA 1
ATOM 1433 C C . PRO B 1 43 ? 41.524 64.167 16.661 1.00 30.71 24 PRO B C 1
ATOM 1434 O O . PRO B 1 43 ? 40.632 64.875 17.127 1.00 32.54 24 PRO B O 1
ATOM 1438 N N . ARG B 1 44 ? 41.458 63.595 15.453 1.00 31.49 25 ARG B N 1
ATOM 1439 C CA . ARG B 1 44 ? 40.289 63.697 14.595 1.00 33.03 25 ARG B CA 1
ATOM 1440 C C . ARG B 1 44 ? 39.950 62.316 14.052 1.00 34.99 25 ARG B C 1
ATOM 1441 O O . ARG B 1 44 ? 40.838 61.525 13.744 1.00 33.40 25 ARG B O 1
ATOM 1449 N N . VAL B 1 45 ? 38.667 62.017 13.950 1.00 33.10 26 VAL B N 1
ATOM 1450 C CA . VAL B 1 45 ? 38.221 60.743 13.373 1.00 33.03 2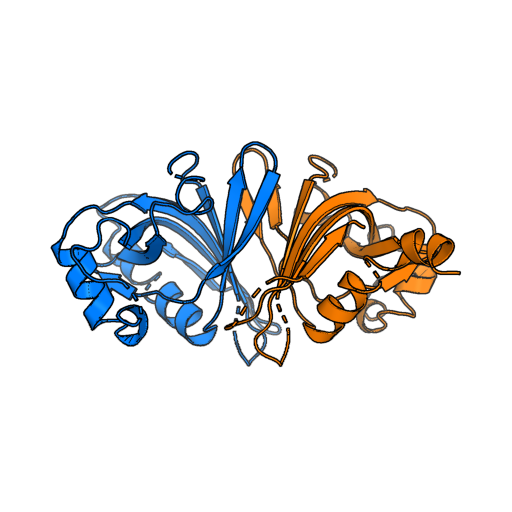6 VAL B CA 1
ATOM 1451 C C . VAL B 1 45 ? 36.921 60.930 12.623 1.00 33.27 26 VAL B C 1
ATOM 1452 O O . VAL B 1 45 ? 36.072 61.738 13.013 1.00 34.93 26 VAL B O 1
ATOM 1456 N N . ARG B 1 46 ? 36.752 60.173 11.545 1.00 33.43 27 ARG B N 1
ATOM 1457 C CA . ARG B 1 46 ? 35.550 60.261 10.732 1.00 32.36 27 ARG B CA 1
ATOM 1458 C C . ARG B 1 46 ? 35.384 58.951 9.995 1.00 36.48 27 ARG B C 1
ATOM 1459 O O . ARG B 1 46 ? 36.353 58.216 9.841 1.00 33.67 27 ARG B O 1
ATOM 1467 N N . PRO B 1 47 ? 34.158 58.655 9.561 1.00 34.18 28 PRO B N 1
ATOM 1468 C CA . PRO B 1 47 ? 33.967 57.422 8.763 1.00 34.46 28 PRO B CA 1
ATOM 1469 C C . PRO B 1 47 ? 34.513 57.530 7.351 1.00 38.24 28 PRO B C 1
ATOM 1470 O O . PRO B 1 47 ? 34.440 58.589 6.732 1.00 35.59 28 PRO B O 1
ATOM 1474 N N . PHE B 1 48 ? 35.114 56.430 6.875 1.00 37.50 29 PHE B N 1
ATOM 1475 C CA . PHE B 1 48 ? 35.559 56.270 5.507 1.00 36.58 29 PHE B CA 1
ATOM 1476 C C . PHE B 1 48 ? 34.820 55.051 4.948 1.00 37.60 29 PHE B C 1
ATOM 1477 O O . PHE B 1 48 ? 34.372 54.197 5.703 1.00 38.21 29 PHE B O 1
ATOM 1485 N N . GLY B 1 49 ? 34.702 54.978 3.628 1.00 38.83 30 GLY B N 1
ATOM 1486 C CA . GLY B 1 49 ? 33.834 53.965 3.034 1.00 38.49 30 GLY B CA 1
ATOM 1487 C C . GLY B 1 49 ? 34.397 53.254 1.846 1.00 41.31 30 GLY B C 1
ATOM 1488 O O . GLY B 1 49 ? 33.640 52.563 1.150 1.00 41.47 30 GLY B O 1
ATOM 1489 N N . ALA B 1 50 ? 35.688 53.398 1.588 1.00 39.49 31 ALA B N 1
ATOM 1490 C CA . ALA B 1 50 ? 36.271 52.789 0.391 1.00 41.08 31 ALA B CA 1
ATOM 1491 C C . ALA B 1 50 ? 37.733 52.466 0.585 1.00 41.55 31 ALA B C 1
ATOM 1492 O O . ALA B 1 50 ? 38.458 53.135 1.310 1.00 42.78 31 ALA B O 1
ATOM 1494 N N . VAL B 1 51 ? 38.147 51.424 -0.102 1.00 39.54 32 VAL B N 1
ATOM 1495 C CA A VAL B 1 51 ? 39.514 51.005 -0.077 0.50 36.56 32 VAL B CA 1
ATOM 1496 C CA B VAL B 1 51 ? 39.517 51.001 -0.082 0.50 38.23 32 VAL B CA 1
ATOM 1497 C C . VAL B 1 51 ? 39.774 50.287 -1.406 1.00 36.54 32 VAL B C 1
ATOM 1498 O O . VAL B 1 51 ? 38.860 49.687 -1.982 1.00 36.91 32 VAL B O 1
ATOM 1505 N N . PHE B 1 52 ? 40.993 50.390 -1.920 1.00 34.86 33 PHE B N 1
ATOM 1506 C CA . PHE B 1 52 ? 41.377 49.638 -3.114 1.00 34.75 33 PHE B CA 1
ATOM 1507 C C . PHE B 1 52 ? 42.863 49.334 -3.093 1.00 34.70 33 PHE B C 1
ATOM 1508 O O . PHE B 1 52 ? 43.597 49.846 -2.247 1.00 35.63 33 PHE B O 1
ATOM 1516 N N . GLU B 1 53 ? 43.297 48.448 -3.980 1.00 34.82 34 GLU B N 1
ATOM 1517 C CA . GLU B 1 53 ? 44.696 48.072 -4.066 1.00 34.63 34 GLU B CA 1
ATOM 1518 C C . GLU B 1 53 ? 45.241 48.468 -5.417 1.00 34.07 34 GLU B C 1
ATOM 1519 O O . GLU B 1 53 ? 44.531 48.445 -6.435 1.00 35.94 34 GLU B O 1
ATOM 1525 N N . TYR B 1 54 ? 46.516 48.823 -5.435 1.00 33.80 35 TYR B N 1
ATOM 1526 C CA . TYR B 1 54 ? 47.201 49.084 -6.704 1.00 35.09 35 TYR B CA 1
ATOM 1527 C C . TYR B 1 54 ? 48.647 48.667 -6.529 1.00 36.39 35 TYR B C 1
ATOM 1528 O O . TYR B 1 54 ? 49.321 49.141 -5.629 1.00 39.12 35 TYR B O 1
ATOM 1537 N N . GLU B 1 55 ? 49.063 47.706 -7.347 1.00 39.76 36 GLU B N 1
ATOM 1538 C CA . GLU B 1 55 ? 50.415 47.134 -7.303 1.00 43.20 36 GLU B CA 1
ATOM 1539 C C . GLU B 1 55 ? 50.952 46.864 -5.890 1.00 42.42 36 GLU B C 1
ATOM 1540 O O . GLU B 1 55 ? 52.077 47.246 -5.530 1.00 42.36 36 GLU B O 1
ATOM 1546 N N . GLY B 1 56 ? 50.147 46.171 -5.098 1.00 38.32 37 GLY B N 1
ATOM 1547 C CA . GL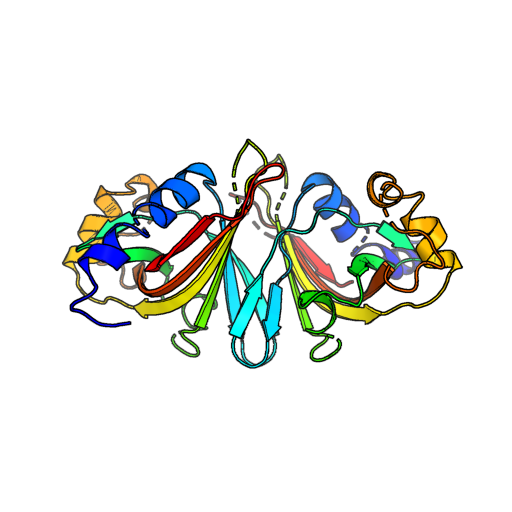Y B 1 56 ? 50.613 45.699 -3.798 1.00 38.87 37 GLY B CA 1
ATOM 1548 C C . GLY B 1 56 ? 50.473 46.704 -2.666 1.00 36.95 37 GLY B C 1
ATOM 1549 O O . GLY B 1 56 ? 50.887 46.427 -1.538 1.00 40.68 37 GLY B O 1
ATOM 1550 N N . LYS B 1 57 ? 49.876 47.868 -2.931 1.00 37.40 38 LYS B N 1
ATOM 1551 C CA . LYS B 1 57 ? 49.636 48.873 -1.864 1.00 38.36 38 LYS B CA 1
ATOM 1552 C C . LYS B 1 57 ? 48.169 49.120 -1.609 1.00 35.72 38 LYS B C 1
ATOM 1553 O O . LYS B 1 57 ? 47.344 49.061 -2.538 1.00 34.87 38 LYS B O 1
ATOM 1559 N N . LEU B 1 58 ? 47.879 49.482 -0.353 1.00 35.90 39 LEU B N 1
ATOM 1560 C CA . LEU B 1 58 ? 46.534 49.731 0.118 1.00 35.23 39 LEU B CA 1
ATOM 1561 C C . LEU B 1 58 ? 46.249 51.217 0.029 1.00 34.43 39 LEU B C 1
ATOM 1562 O O . LEU B 1 58 ? 46.957 52.017 0.646 1.00 34.43 39 LEU B O 1
ATOM 1567 N N . TYR B 1 59 ? 45.187 51.566 -0.697 1.00 33.25 40 TYR B N 1
ATOM 1568 C CA . TYR B 1 59 ? 44.797 52.961 -0.930 1.00 33.13 40 TYR B CA 1
ATOM 1569 C C . TYR B 1 59 ? 43.457 53.330 -0.328 1.00 36.73 40 TYR B C 1
ATOM 1570 O O . TYR B 1 59 ? 42.546 52.510 -0.254 1.00 34.93 40 TYR B O 1
ATOM 1579 N N . ILE B 1 60 ? 43.339 54.602 0.054 1.00 35.08 41 ILE B N 1
ATOM 1580 C CA . ILE B 1 60 ? 42.106 55.230 0.450 1.00 34.89 41 ILE B CA 1
ATOM 1581 C C . ILE B 1 60 ? 41.930 56.484 -0.431 1.00 34.16 41 ILE B C 1
ATOM 1582 O O . ILE B 1 60 ? 42.861 56.867 -1.168 1.00 35.15 41 ILE B O 1
ATOM 1587 N N . VAL B 1 61 ? 40.751 57.095 -0.357 1.00 34.62 42 VAL B N 1
ATOM 1588 C CA . VAL B 1 61 ? 40.434 58.258 -1.177 1.00 35.23 42 VAL B CA 1
ATOM 1589 C C . VAL B 1 61 ? 39.995 59.448 -0.338 1.00 36.26 42 VAL B C 1
ATOM 1590 O O . VAL B 1 61 ? 39.435 59.319 0.758 1.00 33.97 42 VAL B O 1
ATOM 1594 N N . SER B 1 62 ? 40.227 60.631 -0.890 1.00 34.23 43 SER B N 1
ATOM 1595 C CA . SER B 1 62 ? 39.814 61.848 -0.251 1.00 34.09 43 SER B CA 1
ATOM 1596 C C . SER B 1 62 ? 39.696 62.912 -1.335 1.00 33.80 43 SER B C 1
ATOM 1597 O O . SER B 1 62 ? 39.621 62.600 -2.536 1.00 33.59 43 SER B O 1
ATOM 1600 N N . ASN B 1 63 ? 39.606 64.165 -0.921 1.00 34.37 44 ASN B N 1
ATOM 1601 C CA . ASN B 1 63 ? 39.770 65.242 -1.874 1.00 35.34 44 ASN B CA 1
ATOM 1602 C C . ASN B 1 63 ? 40.593 66.327 -1.254 1.00 33.22 44 ASN B C 1
ATOM 1603 O O . ASN B 1 63 ? 40.648 66.466 -0.019 1.00 33.64 44 ASN B O 1
ATOM 1608 N N . ASN B 1 64 ? 41.306 67.049 -2.110 1.00 32.36 45 ASN B N 1
ATOM 1609 C CA . ASN B 1 64 ? 42.372 67.881 -1.607 1.00 34.01 45 ASN B CA 1
ATOM 1610 C C . ASN B 1 64 ? 41.908 69.165 -0.951 1.00 33.96 45 ASN B C 1
ATOM 1611 O O . ASN B 1 64 ? 42.741 69.934 -0.487 1.00 35.82 45 ASN B O 1
ATOM 1616 N N . THR B 1 65 ? 40.598 69.392 -0.904 1.00 33.09 46 THR B N 1
ATOM 1617 C CA . THR B 1 65 ? 40.036 70.538 -0.182 1.00 35.00 46 THR B CA 1
ATOM 1618 C C . THR B 1 65 ? 39.596 70.197 1.244 1.00 36.51 46 THR B C 1
ATOM 1619 O O . THR B 1 65 ? 39.227 71.082 2.003 1.00 37.43 46 THR B O 1
ATOM 1623 N N . LYS B 1 66 ? 39.627 68.923 1.604 1.00 34.42 47 LYS B N 1
ATOM 1624 C CA . LYS B 1 66 ? 39.082 68.458 2.894 1.00 34.69 47 LYS B CA 1
ATOM 1625 C C . LYS B 1 66 ? 40.122 68.614 3.977 1.00 34.97 47 LYS B C 1
ATOM 1626 O O . LYS B 1 66 ? 41.305 68.402 3.744 1.00 32.14 47 LYS B O 1
ATOM 1632 N N . LYS B 1 67 ? 39.665 68.913 5.190 1.00 30.78 48 LYS B N 1
ATOM 1633 C CA . LYS B 1 67 ? 40.538 68.918 6.351 1.00 31.42 48 LYS B CA 1
ATOM 1634 C C . LYS B 1 67 ? 41.286 67.605 6.556 1.00 28.34 48 LYS B C 1
ATOM 1635 O O . LYS B 1 67 ? 42.472 67.622 6.917 1.00 34.34 48 LYS B O 1
ATOM 1641 N N . CYS B 1 68 ? 40.627 66.466 6.340 1.00 33.23 49 CYS B N 1
ATOM 1642 C CA . CYS B 1 68 ? 41.265 65.189 6.570 1.00 33.22 49 CYS B CA 1
ATOM 1643 C C . CYS B 1 68 ? 42.506 65.042 5.675 1.00 34.67 49 CYS B C 1
ATOM 1644 O O . CYS B 1 68 ? 43.554 64.590 6.111 1.00 33.99 49 CYS B O 1
ATOM 1647 N N . PHE B 1 69 ? 42.372 65.436 4.417 1.00 34.02 50 PHE B N 1
ATOM 1648 C CA . PHE B 1 69 ? 43.492 65.382 3.484 1.00 32.66 50 PHE B CA 1
ATOM 1649 C C . PHE B 1 69 ? 44.626 66.276 3.939 1.00 32.90 50 PHE B C 1
ATOM 1650 O O . PHE B 1 69 ? 45.789 65.864 3.975 1.00 34.40 50 PHE B O 1
ATOM 1658 N N . LYS B 1 70 ? 44.289 67.499 4.313 1.00 31.37 51 LYS B N 1
ATOM 1659 C CA . LYS B 1 70 ? 45.280 68.457 4.780 1.00 33.74 51 LYS B CA 1
ATOM 1660 C C . LYS B 1 70 ? 46.001 67.927 6.005 1.00 33.51 51 LYS B C 1
ATOM 1661 O O . LYS B 1 70 ? 47.219 68.080 6.118 1.00 32.44 51 LYS B O 1
ATOM 1667 N N . GLN B 1 71 ? 45.254 67.277 6.904 1.00 33.06 52 GLN B N 1
ATOM 1668 C CA . GLN B 1 71 ? 45.836 66.669 8.114 1.00 33.55 52 GLN B CA 1
ATOM 1669 C C . GLN B 1 71 ? 46.801 65.538 7.781 1.00 32.39 52 GLN B C 1
ATOM 1670 O O . GLN B 1 71 ? 47.867 65.427 8.388 1.00 33.32 52 GLN B O 1
ATOM 1684 N N . ILE B 1 73 ? 48.551 65.222 5.025 1.00 34.22 54 ILE B N 1
ATOM 1685 C CA . ILE B 1 73 ? 49.765 65.783 4.441 1.00 34.48 54 ILE B CA 1
ATOM 1686 C C . ILE B 1 73 ? 50.681 66.349 5.534 1.00 35.28 54 ILE B C 1
ATOM 1687 O O . ILE B 1 73 ? 51.880 66.136 5.505 1.00 34.91 54 ILE B O 1
ATOM 1692 N N . GLN B 1 74 ? 50.097 67.072 6.491 1.00 35.10 55 GLN B N 1
ATOM 1693 C CA . GLN B 1 74 ? 50.842 67.671 7.599 1.00 36.09 55 GLN B CA 1
ATOM 1694 C C . GLN B 1 74 ? 51.458 66.616 8.529 1.00 36.89 55 GLN B C 1
ATOM 1695 O O . GLN B 1 74 ? 52.576 66.769 9.010 1.00 37.14 55 GLN B O 1
ATOM 1701 N N . ASN B 1 75 ? 50.720 65.548 8.776 1.00 33.28 56 ASN B N 1
ATOM 1702 C CA . ASN B 1 75 ? 51.190 64.441 9.599 1.00 33.25 56 ASN B CA 1
ATOM 1703 C C . ASN B 1 75 ? 50.733 63.154 8.974 1.00 34.59 56 ASN B C 1
ATOM 1704 O O . ASN B 1 75 ? 49.553 62.823 9.072 1.00 34.91 56 ASN B O 1
ATOM 1709 N N . PRO B 1 76 ? 51.653 62.407 8.355 1.00 33.99 57 PRO B N 1
ATOM 1710 C CA . PRO B 1 76 ? 51.243 61.195 7.658 1.00 35.60 57 PRO B CA 1
ATOM 1711 C C . PRO B 1 76 ? 50.821 60.027 8.541 1.00 33.87 57 PRO B C 1
ATOM 1712 O O . PRO B 1 76 ? 50.360 59.033 7.994 1.00 33.67 57 PRO B O 1
ATOM 1716 N N . LYS B 1 77 ? 51.021 60.124 9.849 1.00 34.68 58 LYS B N 1
ATOM 1717 C CA . LYS B 1 77 ? 50.659 59.057 10.761 1.00 33.68 58 LYS B CA 1
ATOM 1718 C C . LYS B 1 77 ? 49.144 59.002 10.952 1.00 33.04 58 LYS B C 1
ATOM 1719 O O . LYS B 1 77 ? 48.511 60.003 11.289 1.00 34.01 58 LYS B O 1
ATOM 1725 N N . VAL B 1 78 ? 48.580 57.818 10.753 1.00 33.32 59 VAL B N 1
ATOM 1726 C CA . VAL B 1 78 ? 47.151 57.611 10.917 1.00 32.56 59 VAL B CA 1
ATOM 1727 C C . VAL B 1 78 ? 46.888 56.281 11.637 1.00 34.50 59 VAL B C 1
ATOM 1728 O O . VAL B 1 78 ? 47.802 55.489 11.833 1.00 32.71 59 VAL B O 1
ATOM 1732 N N . GLU B 1 79 ? 45.653 56.076 12.062 1.00 34.25 60 GLU B N 1
ATOM 1733 C CA . GLU B 1 79 ? 45.220 54.760 12.502 1.00 33.96 60 GLU B CA 1
ATOM 1734 C C . GLU B 1 79 ? 43.803 54.576 12.013 1.00 34.86 60 GLU B C 1
ATOM 1735 O O . GLU B 1 79 ? 43.034 55.526 11.985 1.00 34.20 60 GLU B O 1
ATOM 1741 N N . ILE B 1 80 ? 43.500 53.354 11.598 1.00 34.61 61 ILE B N 1
ATOM 1742 C CA . ILE B 1 80 ? 42.164 52.961 11.165 1.00 35.31 61 ILE B CA 1
ATOM 1743 C C . ILE B 1 80 ? 41.608 51.914 12.111 1.00 32.71 61 ILE B C 1
ATOM 1744 O O . ILE B 1 80 ? 42.330 51.027 12.551 1.00 34.27 61 ILE B O 1
ATOM 1749 N N . SER B 1 81 ? 40.302 51.980 12.384 1.00 32.91 62 SER B N 1
ATOM 1750 C CA . SER B 1 81 ? 39.612 50.879 13.055 1.00 32.45 62 SER B CA 1
ATOM 1751 C C . SER B 1 81 ? 38.229 50.692 12.446 1.00 34.18 62 SER B C 1
ATOM 1752 O O . SER B 1 81 ? 37.679 51.589 11.810 1.00 34.58 62 SER B O 1
ATOM 1755 N N . GLY B 1 82 ? 37.697 49.487 12.575 1.00 35.66 63 GLY B N 1
ATOM 1756 C CA . GLY B 1 82 ? 36.397 49.157 12.034 1.00 35.34 63 GLY B CA 1
ATOM 1757 C C . GLY B 1 82 ? 36.057 47.730 12.434 1.00 34.67 63 GLY B C 1
ATOM 1758 O O . GLY B 1 82 ? 36.908 47.005 12.963 1.00 35.40 63 GLY B O 1
ATOM 1767 N N . ASN B 1 84 ? 33.769 44.076 11.288 1.00 35.68 65 ASN B N 1
ATOM 1768 C CA . ASN B 1 84 ? 33.149 43.348 10.201 1.00 35.93 65 ASN B CA 1
ATOM 1769 C C . ASN B 1 84 ? 31.801 42.781 10.647 1.00 36.64 65 ASN B C 1
ATOM 1770 O O . ASN B 1 84 ? 31.265 43.221 11.655 1.00 37.92 65 ASN B O 1
ATOM 1775 N N . LYS B 1 85 ? 31.239 41.827 9.911 1.00 36.34 66 LYS B N 1
ATOM 1776 C CA . LYS B 1 85 ? 29.925 41.314 10.260 1.00 38.68 66 LYS B CA 1
ATOM 1777 C C . LYS B 1 85 ? 29.992 40.110 11.204 1.00 38.11 66 LYS B C 1
ATOM 1778 O O . LYS B 1 85 ? 28.964 39.505 11.465 1.00 39.57 66 LYS B O 1
ATOM 1784 N N . LYS B 1 86 ? 31.194 39.774 11.676 1.00 36.56 67 LYS B N 1
ATOM 1785 C CA . LYS B 1 86 ? 31.469 38.560 12.429 1.00 40.40 67 LYS B CA 1
ATOM 1786 C C . LYS B 1 86 ? 31.981 38.899 13.816 1.00 40.61 67 LYS B C 1
ATOM 1787 O O . LYS B 1 86 ? 32.583 38.056 14.462 1.00 40.79 67 LYS B O 1
ATOM 1791 N N . GLY B 1 87 ? 31.783 40.128 14.261 1.00 38.11 68 GLY B N 1
ATOM 1792 C CA . GLY B 1 87 ? 32.219 40.525 15.596 1.00 41.77 68 GLY B CA 1
ATOM 1793 C C . GLY B 1 87 ? 33.720 40.722 15.751 1.00 41.81 68 GLY B C 1
ATOM 1794 O O . GLY B 1 87 ? 34.232 40.713 16.873 1.00 42.71 68 GLY B O 1
ATOM 1795 N N . GLN B 1 88 ? 34.430 40.867 14.641 1.00 36.87 69 GLN B N 1
ATOM 1796 C CA . GLN B 1 88 ? 35.852 41.137 14.690 1.00 36.25 69 GLN B CA 1
ATOM 1797 C C . GLN B 1 88 ? 36.087 42.615 14.462 1.00 36.70 69 GLN B C 1
ATOM 1798 O O . GLN B 1 88 ? 35.274 43.279 13.794 1.00 35.66 69 GLN B O 1
ATOM 1804 N N . TRP B 1 89 ? 37.201 43.114 15.001 1.00 35.02 70 TRP B N 1
ATOM 1805 C CA . TRP B 1 89 ? 37.672 44.474 14.696 1.00 35.23 70 TRP B CA 1
ATOM 1806 C C . TRP B 1 89 ? 39.146 44.555 14.369 1.00 36.46 70 TRP B C 1
ATOM 1807 O O . TRP B 1 89 ? 39.939 43.707 14.781 1.00 36.08 70 TRP B O 1
ATOM 1818 N N . ILE B 1 90 ? 39.486 45.570 13.583 1.00 34.98 71 ILE B N 1
ATOM 1819 C CA . ILE B 1 90 ? 40.856 45.830 13.180 1.00 35.99 71 ILE B CA 1
ATOM 1820 C C . ILE B 1 90 ? 41.384 47.110 13.830 1.00 37.39 71 ILE B C 1
ATOM 1821 O O . ILE B 1 90 ? 40.624 48.050 14.099 1.00 34.93 71 ILE B O 1
ATOM 1826 N N . ARG B 1 91 ? 42.687 47.115 14.094 1.00 34.58 72 ARG B N 1
ATOM 1827 C CA . ARG B 1 91 ? 43.472 48.321 14.374 1.00 36.12 72 ARG B CA 1
ATOM 1828 C C . ARG B 1 91 ? 44.603 48.293 13.357 1.00 36.25 72 ARG B C 1
ATOM 1829 O O . ARG B 1 91 ? 45.395 47.383 13.364 1.00 35.61 72 ARG B O 1
ATOM 1837 N N . LEU B 1 92 ? 44.644 49.275 12.462 1.00 33.41 73 LEU B N 1
ATOM 1838 C CA . LEU B 1 92 ? 45.677 49.382 11.449 1.00 34.66 73 LEU B CA 1
ATOM 1839 C C . LEU B 1 92 ? 46.351 50.725 11.600 1.00 34.98 73 LEU B C 1
ATOM 1840 O O . LEU B 1 92 ? 45.738 51.768 11.349 1.00 36.66 73 LEU B O 1
ATOM 1845 N N . THR B 1 93 ? 47.606 50.689 12.040 1.00 35.03 74 THR B N 1
ATOM 1846 C CA . THR B 1 93 ? 48.421 51.866 12.287 1.00 35.27 74 THR B CA 1
ATOM 1847 C C . THR B 1 93 ? 49.388 51.992 11.129 1.00 37.46 74 THR B C 1
ATOM 1848 O O . THR B 1 93 ? 49.943 51.002 10.697 1.00 37.93 74 THR B O 1
ATOM 1852 N N . GLY B 1 94 ? 49.619 53.202 10.651 1.00 35.16 75 GLY B N 1
ATOM 1853 C CA . GLY B 1 94 ? 50.582 53.397 9.584 1.00 36.21 75 GLY B CA 1
ATOM 1854 C C . GLY B 1 94 ? 50.782 54.830 9.161 1.00 35.00 75 GLY B C 1
ATOM 1855 O O . GLY B 1 94 ? 50.398 55.757 9.873 1.00 35.58 75 GLY B O 1
ATOM 1856 N N . GLU B 1 95 ? 51.434 54.985 8.014 1.00 34.96 76 GLU B N 1
ATOM 1857 C CA . GLU B 1 95 ? 51.685 56.294 7.412 1.00 35.41 76 GLU B CA 1
ATOM 1858 C C . GLU B 1 95 ? 51.172 56.259 6.001 1.00 35.53 76 GLU B C 1
ATOM 1859 O O . GLU B 1 95 ? 51.294 55.234 5.331 1.00 37.22 76 GLU B O 1
ATOM 1865 N N . VAL B 1 96 ? 50.636 57.387 5.539 1.00 33.19 77 VAL B N 1
ATOM 1866 C CA . VAL B 1 96 ? 50.080 57.478 4.189 1.00 33.08 77 VAL B CA 1
ATOM 1867 C C . VAL B 1 96 ? 50.856 58.498 3.354 1.00 33.90 77 VAL B C 1
ATOM 1868 O O . VAL B 1 96 ? 51.493 59.425 3.904 1.00 34.71 77 VAL B O 1
ATOM 1872 N N . ALA B 1 97 ? 50.809 58.286 2.041 1.00 33.75 78 ALA B N 1
ATOM 1873 C CA . ALA B 1 97 ? 51.403 59.171 1.029 1.00 34.93 78 ALA B CA 1
ATOM 1874 C C . ALA B 1 97 ? 50.389 59.438 -0.075 1.00 34.51 78 ALA B C 1
ATOM 1875 O O . ALA B 1 97 ? 49.729 58.526 -0.569 1.00 35.52 78 ALA B O 1
ATOM 1877 N N . ASN B 1 98 ? 50.293 60.689 -0.479 1.00 34.93 79 ASN B N 1
ATOM 1878 C CA . ASN B 1 98 ? 49.519 61.049 -1.673 1.00 35.85 79 ASN B CA 1
ATOM 1879 C C . ASN B 1 98 ? 50.133 60.472 -2.931 1.00 37.40 79 ASN B C 1
ATOM 1880 O O . ASN B 1 98 ? 51.360 60.455 -3.065 1.00 34.86 79 ASN B O 1
ATOM 1885 N N . ASP B 1 99 ? 49.286 60.028 -3.871 1.00 34.67 80 ASP B N 1
ATOM 1886 C CA . ASP B 1 99 ? 49.733 59.591 -5.195 1.00 35.79 80 ASP B CA 1
ATOM 1887 C C . ASP B 1 99 ? 48.950 60.354 -6.256 1.00 34.89 80 ASP B C 1
ATOM 1888 O O . ASP B 1 99 ? 47.726 60.164 -6.398 1.00 35.03 80 ASP B O 1
ATOM 1893 N N . ASP B 1 100 ? 49.652 61.228 -6.987 1.00 35.34 81 ASP B N 1
ATOM 1894 C CA . ASP B 1 100 ? 49.016 62.093 -7.981 1.00 36.08 81 ASP B CA 1
ATOM 1895 C C . ASP B 1 100 ? 48.753 61.458 -9.346 1.00 36.35 81 ASP B C 1
ATOM 1896 O O . ASP B 1 100 ? 48.195 62.129 -10.212 1.00 36.25 81 ASP B O 1
ATOM 1901 N N . ARG B 1 101 ? 49.178 60.215 -9.570 1.00 34.70 82 ARG B N 1
ATOM 1902 C CA . ARG B 1 101 ? 49.079 59.603 -10.899 1.00 33.77 82 ARG B CA 1
ATOM 1903 C C . ARG B 1 101 ? 47.664 59.430 -11.405 1.00 33.58 82 ARG B C 1
ATOM 1904 O O . ARG B 1 101 ? 46.842 58.832 -10.739 1.00 33.23 82 ARG B O 1
ATOM 1912 N N . ARG B 1 102 ? 47.395 59.932 -12.608 1.00 33.45 83 ARG B N 1
ATOM 1913 C CA . ARG B 1 102 ? 46.119 59.686 -13.254 1.00 33.88 83 ARG B CA 1
ATOM 1914 C C . ARG B 1 102 ? 45.756 58.214 -13.314 1.00 34.10 83 ARG B C 1
ATOM 1915 O O . ARG B 1 102 ? 44.593 57.865 -13.168 1.00 35.46 83 ARG B O 1
ATOM 1923 N N . GLU B 1 103 ? 46.737 57.356 -13.583 1.00 32.79 84 GLU B N 1
ATOM 1924 C CA . GLU B 1 103 ? 46.446 55.948 -13.818 1.00 37.77 84 GLU B CA 1
ATOM 1925 C C . GLU B 1 103 ? 45.829 55.302 -12.550 1.00 35.29 84 GLU B C 1
ATOM 1926 O O . GLU B 1 103 ? 44.912 54.467 -12.644 1.00 37.15 84 GLU B O 1
ATOM 1932 N N . VAL B 1 104 ? 46.301 55.737 -11.383 1.00 34.10 85 VAL B N 1
ATOM 1933 C CA . VAL B 1 104 ? 45.831 55.206 -10.109 1.00 35.96 85 VAL B CA 1
ATOM 1934 C C . VAL B 1 104 ? 44.443 55.749 -9.833 1.00 35.62 85 VAL B C 1
ATOM 1935 O O . VAL B 1 104 ? 43.563 55.014 -9.371 1.00 35.96 85 VAL B O 1
ATOM 1939 N N . LYS B 1 105 ? 44.228 57.027 -10.123 1.00 35.80 86 LYS B N 1
ATOM 1940 C CA . LYS B 1 105 ? 42.908 57.628 -9.944 1.00 36.97 86 LYS B CA 1
ATOM 1941 C C . LYS B 1 105 ? 41.889 56.981 -10.879 1.00 36.39 86 LYS B C 1
ATOM 1942 O O . LYS B 1 105 ? 40.741 56.794 -10.492 1.00 35.46 86 LYS B O 1
ATOM 1948 N N . GLU B 1 106 ? 42.305 56.633 -12.100 1.00 36.67 87 GLU B N 1
ATOM 1949 C CA . GLU B 1 106 ? 41.437 55.908 -13.041 1.00 39.03 87 GLU B CA 1
ATOM 1950 C C . GLU B 1 106 ? 41.017 54.569 -12.478 1.00 37.28 87 GLU B C 1
ATOM 1951 O O . GLU B 1 106 ? 39.845 54.215 -12.542 1.00 40.32 87 GLU B O 1
ATOM 1957 N N . LEU B 1 107 ? 41.968 53.833 -11.911 1.00 37.18 88 LEU B N 1
ATOM 1958 C CA . LEU B 1 107 ? 41.659 52.554 -11.314 1.00 39.74 88 LEU B CA 1
ATOM 1959 C C . LEU B 1 107 ? 40.740 52.727 -10.109 1.00 39.57 88 LEU B C 1
ATOM 1960 O O . LEU B 1 107 ? 39.834 51.924 -9.910 1.00 38.21 88 LEU B O 1
ATOM 1965 N N . ALA B 1 108 ? 40.971 53.770 -9.315 1.00 36.59 89 ALA B N 1
ATOM 1966 C CA . ALA B 1 108 ? 40.122 54.050 -8.171 1.00 36.94 89 ALA B CA 1
ATOM 1967 C C . ALA B 1 108 ? 38.663 54.204 -8.566 1.00 38.43 89 ALA B C 1
ATOM 1968 O O . ALA B 1 108 ? 37.797 53.676 -7.892 1.00 38.71 89 ALA B O 1
ATOM 1970 N N . LEU B 1 109 ? 38.405 54.952 -9.641 1.00 38.76 90 LEU B N 1
ATOM 1971 C CA . LEU B 1 109 ? 37.044 55.214 -10.087 1.00 41.06 90 LEU B CA 1
ATOM 1972 C C . LEU B 1 109 ? 36.364 53.947 -10.620 1.00 43.28 90 LEU B C 1
ATOM 1973 O O . LEU B 1 109 ? 35.139 53.836 -10.551 1.00 46.46 90 LEU B O 1
ATOM 1978 N N . GLU B 1 110 ? 37.149 52.988 -11.103 1.00 42.53 91 GLU B N 1
ATOM 1979 C CA A GLU B 1 110 ? 36.584 51.716 -11.525 0.50 44.55 91 GLU B CA 1
ATOM 1980 C CA B GLU B 1 110 ? 36.654 51.675 -11.538 0.50 43.97 91 GLU B CA 1
ATOM 1981 C C . GLU B 1 110 ? 36.423 50.762 -10.346 1.00 44.65 91 GLU B C 1
ATOM 1982 O O . GLU B 1 110 ? 35.457 50.005 -10.302 1.00 44.81 91 GLU B O 1
ATOM 1993 N N . ALA B 1 111 ? 37.345 50.812 -9.387 1.00 43.08 92 ALA B N 1
ATOM 1994 C CA . ALA B 1 111 ? 37.246 49.967 -8.210 1.00 44.20 92 ALA B CA 1
ATOM 1995 C C . ALA B 1 111 ? 36.172 50.465 -7.242 1.00 46.15 92 ALA B C 1
ATOM 1996 O O . ALA B 1 111 ? 35.561 49.658 -6.560 1.00 49.09 92 ALA B O 1
ATOM 1998 N N . VAL B 1 112 ? 35.926 51.774 -7.206 1.00 44.10 93 VAL B N 1
ATOM 1999 C CA . VAL B 1 112 ? 34.950 52.383 -6.278 1.00 42.83 93 VAL B CA 1
ATOM 2000 C C . VAL B 1 112 ? 34.018 53.272 -7.065 1.00 43.04 93 VAL B C 1
ATOM 2001 O O . VAL B 1 112 ? 34.152 54.489 -7.056 1.00 42.17 93 VAL B O 1
ATOM 2005 N N . PRO B 1 113 ? 33.075 52.656 -7.810 1.00 45.82 94 PRO B N 1
ATOM 2006 C CA . PRO B 1 113 ? 32.296 53.389 -8.789 1.00 45.80 94 PRO B CA 1
ATOM 2007 C C . PRO B 1 113 ? 31.390 54.475 -8.226 1.00 42.02 94 PRO B C 1
ATOM 2008 O O . PRO B 1 113 ? 31.072 55.415 -8.945 1.00 43.57 94 PRO B O 1
ATOM 2012 N N . SER B 1 114 ? 31.021 54.411 -6.952 1.00 44.62 95 SER B N 1
ATOM 2013 C CA . SER B 1 114 ? 30.272 55.526 -6.359 1.00 45.78 95 SER B CA 1
ATOM 2014 C C . SER B 1 114 ? 30.984 56.891 -6.508 1.00 46.90 95 SER B C 1
ATOM 2015 O O . SER B 1 114 ? 30.340 57.935 -6.565 1.00 46.22 95 SER B O 1
ATOM 2018 N N . LEU B 1 115 ? 32.313 56.869 -6.605 1.00 46.22 96 LEU B N 1
ATOM 2019 C CA . LEU B 1 115 ? 33.108 58.098 -6.756 1.00 43.11 96 LEU B CA 1
ATOM 2020 C C . LEU B 1 115 ? 32.854 58.849 -8.049 1.00 45.26 96 LEU B C 1
ATOM 2021 O O . LEU B 1 115 ? 32.989 60.081 -8.103 1.00 41.84 96 LEU B O 1
ATOM 2026 N N . LYS B 1 116 ? 32.457 58.115 -9.091 1.00 44.76 97 LYS B N 1
ATOM 2027 C CA . LYS B 1 116 ? 32.242 58.705 -10.406 1.00 49.53 97 LYS B CA 1
ATOM 2028 C C . LYS B 1 116 ? 31.099 59.712 -10.324 1.00 50.53 97 LYS B C 1
ATOM 2029 O O . LYS B 1 116 ? 31.043 60.649 -11.118 1.00 50.69 97 LYS B O 1
ATOM 2035 N N . ASN B 1 117 ? 30.207 59.503 -9.355 1.00 51.54 98 ASN B N 1
ATOM 2036 C CA . ASN B 1 117 ? 29.110 60.438 -9.048 1.00 54.48 98 ASN B CA 1
ATOM 2037 C C . ASN B 1 117 ? 29.614 61.885 -8.778 1.00 55.47 98 ASN B C 1
ATOM 2038 O O . ASN B 1 117 ? 28.907 62.855 -9.048 1.00 57.00 98 ASN B O 1
ATOM 2051 N N . TYR B 1 119 ? 33.612 62.692 -8.657 1.00 47.19 100 TYR B N 1
ATOM 2052 C CA . TYR B 1 119 ? 34.999 62.917 -9.031 1.00 44.21 100 TYR B CA 1
ATOM 2053 C C . TYR B 1 119 ? 35.306 62.484 -10.465 1.00 43.56 100 TYR B C 1
ATOM 2054 O O . TYR B 1 119 ? 34.682 61.586 -10.994 1.00 43.12 100 TYR B O 1
ATOM 2063 N N . SER B 1 120 ? 36.282 63.135 -11.074 1.00 42.48 101 SER B N 1
ATOM 2064 C CA . SER B 1 120 ? 36.845 62.667 -12.331 1.00 42.52 101 SER B CA 1
ATOM 2065 C C . SER B 1 120 ? 38.345 62.875 -12.272 1.00 42.12 101 SER B C 1
ATOM 2066 O O . SER B 1 120 ? 38.855 63.607 -11.414 1.00 38.40 101 SER B O 1
ATOM 2069 N N . VAL B 1 121 ? 39.070 62.221 -13.162 1.00 39.47 102 VAL B N 1
ATOM 2070 C CA . VAL B 1 121 ? 40.509 62.136 -12.978 1.00 39.42 102 VAL B CA 1
ATOM 2071 C C . VAL B 1 121 ? 41.150 63.505 -13.079 1.00 37.20 102 VAL B C 1
ATOM 2072 O O . VAL B 1 121 ? 42.155 63.753 -12.439 1.00 40.29 102 VAL B O 1
ATOM 2076 N N . ASP B 1 122 ? 40.556 64.410 -13.851 1.00 36.17 103 ASP B N 1
ATOM 2077 C CA . ASP B 1 122 ? 41.189 65.697 -14.117 1.00 37.32 103 ASP B CA 1
ATOM 2078 C C . ASP B 1 122 ? 40.456 66.864 -13.447 1.00 38.57 103 ASP B C 1
ATOM 2079 O O . ASP B 1 122 ? 40.623 68.012 -13.852 1.00 36.79 103 ASP B O 1
ATOM 2084 N N . ASP B 1 123 ? 39.702 66.565 -12.394 1.00 37.74 104 ASP B N 1
ATOM 2085 C CA . ASP B 1 123 ? 38.915 67.574 -11.681 1.00 39.06 104 ASP B CA 1
ATOM 2086 C C . ASP B 1 123 ? 39.684 68.494 -10.724 1.00 36.29 104 ASP B C 1
ATOM 2087 O O . ASP B 1 123 ? 39.102 69.416 -10.189 1.00 38.25 104 ASP B O 1
ATOM 2092 N N . GLY B 1 124 ? 40.974 68.260 -10.516 1.00 34.47 105 GLY B N 1
ATOM 2093 C CA . GLY B 1 124 ? 41.769 69.121 -9.637 1.00 36.05 105 GLY B CA 1
ATOM 2094 C C . GLY B 1 124 ? 41.483 69.015 -8.143 1.00 36.09 105 GLY B C 1
ATOM 2095 O O . GLY B 1 124 ? 42.030 69.797 -7.350 1.00 38.22 105 GLY B O 1
ATOM 2096 N N . ILE B 1 125 ? 40.632 68.066 -7.757 1.00 35.54 106 ILE B N 1
ATOM 2097 C CA A ILE B 1 125 ? 40.195 67.889 -6.362 0.70 37.92 106 ILE B CA 1
ATOM 2098 C CA B ILE B 1 125 ? 40.296 67.879 -6.332 0.30 33.69 106 ILE B CA 1
ATOM 2099 C C . ILE B 1 125 ? 40.407 66.444 -5.865 1.00 35.70 106 ILE B C 1
ATOM 2100 O O . ILE B 1 125 ? 40.839 66.187 -4.716 1.00 35.00 106 ILE B O 1
ATOM 2109 N N . PHE B 1 126 ? 40.070 65.485 -6.719 1.00 33.67 107 PHE B N 1
ATOM 2110 C CA . PHE B 1 126 ? 40.103 64.088 -6.322 1.00 33.00 107 PHE B CA 1
ATOM 2111 C C . PHE B 1 126 ? 41.509 63.667 -5.893 1.00 32.87 107 PHE B C 1
ATOM 2112 O O . PHE B 1 126 ? 42.486 63.986 -6.570 1.00 33.13 107 PHE B O 1
ATOM 2120 N N . ALA B 1 127 ? 41.604 62.954 -4.775 1.00 31.17 108 ALA B N 1
ATOM 2121 C CA . ALA B 1 127 ? 42.902 62.480 -4.272 1.00 32.14 108 ALA B CA 1
ATOM 2122 C C . ALA B 1 127 ? 42.871 61.040 -3.797 1.00 32.54 108 ALA B C 1
ATOM 2123 O O . ALA B 1 127 ? 41.871 60.571 -3.261 1.00 32.23 108 ALA B O 1
ATOM 2125 N N . VAL B 1 128 ? 43.997 60.353 -3.990 1.00 34.05 109 VAL B N 1
ATOM 2126 C CA . VAL B 1 128 ? 44.178 58.992 -3.494 1.00 34.44 109 VAL B CA 1
ATOM 2127 C C . VAL B 1 128 ? 45.505 58.932 -2.765 1.00 34.76 109 VAL B C 1
ATOM 2128 O O . VAL B 1 128 ? 46.480 59.574 -3.162 1.00 33.57 109 VAL B O 1
ATOM 2132 N N . LEU B 1 129 ? 45.518 58.177 -1.681 1.00 34.55 110 LEU B N 1
ATOM 2133 C CA . LEU B 1 129 ? 46.672 58.040 -0.804 1.00 34.30 110 LEU B CA 1
ATOM 2134 C C . LEU B 1 129 ? 46.854 56.560 -0.449 1.00 35.39 110 LEU B C 1
ATOM 2135 O O . LEU B 1 129 ? 45.868 55.814 -0.350 1.00 34.22 110 LEU B O 1
ATOM 2140 N N . TYR B 1 130 ? 48.108 56.129 -0.315 1.00 34.45 111 TYR B N 1
ATOM 2141 C CA . TYR B 1 130 ? 48.404 54.749 0.021 1.00 32.97 111 TYR B CA 1
ATOM 2142 C C . TYR B 1 130 ? 49.243 54.648 1.294 1.00 35.03 111 TYR B C 1
ATOM 2143 O O . TYR B 1 130 ? 49.951 55.562 1.676 1.00 36.01 111 TYR B O 1
ATOM 2152 N N . PHE B 1 131 ? 49.121 53.505 1.943 1.00 34.58 112 PHE B N 1
ATOM 2153 C CA . PHE B 1 131 ? 49.937 53.176 3.102 1.00 35.60 112 PHE B CA 1
ATOM 2154 C C . PHE B 1 131 ? 51.365 52.843 2.667 1.00 36.34 112 PHE B C 1
ATOM 2155 O O . PHE B 1 131 ? 51.600 51.869 1.957 1.00 36.77 112 PHE B O 1
ATOM 2163 N N . THR B 1 132 ? 52.315 53.644 3.131 1.00 35.37 113 THR B N 1
ATOM 2164 C CA . THR B 1 132 ? 53.728 53.394 2.847 1.00 35.79 113 THR B CA 1
ATOM 2165 C C . THR B 1 132 ? 54.273 52.324 3.781 1.00 38.83 113 THR B C 1
ATOM 2166 O O . THR B 1 132 ? 55.252 51.642 3.458 1.00 36.78 113 THR B O 1
ATOM 2170 N N . LYS B 1 133 ? 53.637 52.215 4.943 1.00 37.27 114 LYS B N 1
ATOM 2171 C CA . LYS B 1 133 ? 53.986 51.228 5.953 1.00 39.19 114 LYS B CA 1
ATOM 2172 C C . LYS B 1 133 ? 52.857 51.125 6.951 1.00 37.09 114 LYS B C 1
ATOM 2173 O O . LYS B 1 133 ? 52.016 52.031 7.066 1.00 37.00 114 LYS B O 1
ATOM 2178 N N . GLY B 1 134 ? 52.841 50.031 7.693 1.00 36.72 115 GLY B N 1
ATOM 2179 C CA . GLY B 1 134 ? 51.801 49.869 8.685 1.00 35.46 115 GLY B CA 1
ATOM 2180 C C . GLY B 1 134 ? 51.868 48.546 9.415 1.00 37.03 115 GLY B C 1
ATOM 2181 O O . GLY B 1 134 ? 52.514 47.606 8.983 1.00 35.66 115 GLY B O 1
ATOM 2182 N N . GLU B 1 135 ? 51.141 48.494 10.511 1.00 34.50 116 GLU B N 1
ATOM 2183 C CA . GLU B 1 135 ? 51.033 47.317 11.356 1.00 36.90 116 GLU B CA 1
ATOM 2184 C C . GLU B 1 135 ? 49.547 47.148 11.677 1.00 37.47 116 GLU B C 1
ATOM 2185 O O . GLU B 1 135 ? 48.882 48.119 12.046 1.00 38.75 116 GLU B O 1
ATOM 2191 N N . GLY B 1 136 ? 49.031 45.930 11.550 1.00 35.15 117 GLY B N 1
ATOM 2192 C CA . GLY B 1 136 ? 47.643 45.644 11.870 1.00 35.52 117 GLY B CA 1
ATOM 2193 C C . GLY B 1 136 ? 47.448 44.537 12.888 1.00 35.81 117 GLY B C 1
ATOM 2194 O O . GLY B 1 136 ? 48.267 43.634 12.997 1.00 36.51 117 GLY B O 1
ATOM 2195 N N . THR B 1 137 ? 46.358 44.649 13.636 1.00 34.14 118 THR B N 1
ATOM 2196 C CA . THR B 1 137 ? 45.896 43.619 14.535 1.00 35.72 118 THR B CA 1
ATOM 2197 C C . THR B 1 137 ? 44.409 43.429 14.274 1.00 37.15 118 THR B C 1
ATOM 2198 O O . THR B 1 137 ? 43.678 44.416 14.169 1.00 36.07 118 THR B O 1
ATOM 2202 N N . ILE B 1 138 ? 43.981 42.179 14.121 1.00 35.29 119 ILE B N 1
ATOM 2203 C CA . ILE B 1 138 ? 42.569 41.823 14.068 1.00 35.27 119 ILE B CA 1
ATOM 2204 C C . ILE B 1 138 ? 42.200 41.022 15.321 1.00 37.06 119 ILE B C 1
ATOM 2205 O O . ILE B 1 138 ? 42.850 40.025 15.634 1.00 36.69 119 ILE B O 1
ATOM 2210 N N . CYS B 1 139 ? 41.154 41.466 16.017 1.00 37.24 120 CYS B N 1
ATOM 2211 C CA A CYS B 1 139 ? 40.697 40.891 17.287 0.70 41.25 120 CYS B CA 1
ATOM 2212 C CA B CYS B 1 139 ? 40.737 40.786 17.232 0.30 40.66 120 CYS B CA 1
ATOM 2213 C C . CYS B 1 139 ? 39.282 40.349 17.173 1.00 43.92 120 CYS B C 1
ATOM 2214 O O . CYS B 1 139 ? 38.503 40.849 16.381 1.00 38.88 120 CYS B O 1
ATOM 2219 N N . SER B 1 140 ? 38.936 39.383 18.025 1.00 49.22 121 SER B N 1
ATOM 2220 C CA A SER B 1 140 ? 37.550 38.952 18.191 0.50 52.84 121 SER B CA 1
ATOM 2221 C CA B SER B 1 140 ? 37.538 38.979 18.198 0.50 53.07 121 SER B CA 1
ATOM 2222 C C . SER B 1 140 ? 37.175 38.931 19.668 1.00 55.61 121 SER B C 1
ATOM 2223 O O . SER B 1 140 ? 38.046 39.008 20.544 1.00 56.18 121 SER B O 1
ATOM 2228 N N . PHE B 1 141 ? 35.877 38.825 19.934 1.00 62.21 122 PHE B N 1
ATOM 2229 C CA . PHE B 1 141 ? 35.391 38.511 21.276 1.00 65.78 122 PHE B CA 1
ATOM 2230 C C . PHE B 1 141 ? 35.730 37.041 21.490 1.00 68.70 122 PHE B C 1
ATOM 2231 O O . PHE B 1 141 ? 34.919 36.167 21.206 1.00 72.28 122 PHE B O 1
ATOM 2233 N N . LYS B 1 142 ? 36.950 36.789 21.959 1.00 70.10 123 LYS B N 1
ATOM 2234 C CA . LYS B 1 142 ? 37.535 35.448 22.041 1.00 70.46 123 LYS B CA 1
ATOM 2235 C C . LYS B 1 142 ? 39.036 35.606 22.274 1.00 71.59 123 LYS B C 1
ATOM 2236 O O . LYS B 1 142 ? 39.695 36.409 21.598 1.00 72.60 123 LYS B O 1
ATOM 2239 N N . ASN B 1 145 ? 44.307 37.229 18.936 1.00 50.88 126 ASN B N 1
ATOM 2240 C CA . ASN B 1 145 ? 44.714 38.334 18.045 1.00 49.16 126 ASN B CA 1
ATOM 2241 C C . ASN B 1 145 ? 45.577 37.868 16.886 1.00 48.23 126 ASN B C 1
ATOM 2242 O O . ASN B 1 145 ? 46.536 37.133 17.075 1.00 49.76 126 ASN B O 1
ATOM 2247 N N . GLU B 1 146 ? 45.248 38.317 15.688 1.00 41.74 127 GLU B N 1
ATOM 2248 C CA . GLU B 1 146 ? 46.046 38.049 14.521 1.00 41.76 127 GLU B CA 1
ATOM 2249 C C . GLU B 1 146 ? 46.799 39.354 14.284 1.00 41.34 127 GLU B C 1
ATOM 2250 O O . GLU B 1 146 ? 46.188 40.413 14.295 1.00 40.37 127 GLU B O 1
ATOM 2256 N N . THR B 1 147 ? 48.113 39.299 14.115 1.00 41.06 128 THR B N 1
ATOM 2257 C CA . THR B 1 147 ? 48.874 40.483 13.758 1.00 41.60 128 THR B CA 1
ATOM 2258 C C . THR B 1 147 ? 49.594 40.295 12.433 1.00 43.26 128 THR B C 1
ATOM 2259 O O . THR B 1 147 ? 49.934 39.172 12.035 1.00 44.11 128 THR B O 1
ATOM 2263 N N . PHE B 1 148 ? 49.850 41.411 11.764 1.00 38.71 129 PHE B N 1
ATOM 2264 C CA . PHE B 1 148 ? 50.531 41.393 10.500 1.00 40.06 129 PHE B CA 1
ATOM 2265 C C . PHE B 1 148 ? 51.118 42.761 10.257 1.00 39.77 129 PHE B C 1
ATOM 2266 O O . PHE B 1 148 ? 50.730 43.734 10.898 1.00 37.63 129 PHE B O 1
ATOM 2274 N N . SER B 1 149 ? 52.069 42.810 9.338 1.00 39.35 130 SER B N 1
ATOM 2275 C CA . SER B 1 149 ? 52.704 44.054 8.940 1.00 37.55 130 SER B CA 1
ATOM 2276 C C . SER B 1 149 ? 52.407 44.289 7.475 1.00 42.08 130 SER B C 1
ATOM 2277 O O . SER B 1 149 ? 52.418 43.344 6.674 1.00 42.30 130 SER B O 1
ATOM 2280 N N . LEU B 1 150 ? 52.141 45.537 7.102 1.00 42.03 131 LEU B N 1
ATOM 2281 C CA . LEU B 1 150 ? 52.068 45.862 5.680 1.00 46.30 131 LEU B CA 1
ATOM 2282 C C . LEU B 1 150 ? 53.472 45.760 5.089 1.00 51.43 131 LEU B C 1
ATOM 2283 O O . LEU B 1 150 ? 54.506 46.031 5.748 1.00 49.71 131 LEU B O 1
#

Organism: Clostridium acetobutylicum (strain ATCC 824 / DSM 792 / JCM 1419 / IAM 19013 / LMG 5710 / NBRC 13948 / NRRL B-527 / VKM B-1787 / 2291 / W) (NCBI:txid272562)

Secondary structure (DSSP, 8-state):
--GGGHHHHHH--HHHHHHHHH-SEEEEEEETTEEEEEEE---EEETTEEEEEEETTSHHHH-----EEEEE--TTS-EEEEEEEEEE---HHHHHHHHHHSGGGG---TTSS-EEEEEEEEEEEEEE-SSSPPEEEE-/-HHHHHHHH--HHHHHHHHHSSEEEEEEETTEEEEEEE---EEETTEEEEEEETTSHHHH-----EEEEE--TTSEEEEEEEEEEEE--HHHHHHHHHHSGGGG---TTSS-EEEEEEEEEEEEEEE---EEEE-

B-factor: mean 40.32, std 7.56, range [22.19, 72.6]

Foldseek 3Di:
DDPVCLVQQLVLVVVQVVLVQFQWKKKWADPDPDIDIDIFGAWDDDPSWIKGKDWCVDPVNVSCVFQWMWMWGHPQPKMKIKTAGKDWDLDLVVVVVSCVVVVVVVCDDSPPNIIIMMTGPKIKMWIGHPDDDIDIGID/DVVVCQLADVVVVQVALVQFQKKKKWADPDPRIDIDIFGDWDDDPRWIKGKDWCVDPVNVSVVFQWMWMWGHPQQKMKIKTAGKDKDLDLVVVVVRCVRPVVCVCDDSPPNIITMMTGPWIKMWMDHPVTDIGID

Nearest PDB structures (foldseek):
  2ig6-assembly1_A  TM=1.005E+00  e=1.187E-26  Clostridium acetobutylicum
  2ig6-assembly1_B  TM=9.520E-01  e=1.943E-23  Clostridium acetobutylicum
  2hti-assembly1_A-2  TM=6.917E-01  e=1.774E-06  Halalkalibacterium halodurans
  2a2j-assembly1_B  TM=5.584E-01  e=7.364E-06  Mycobacterium tuberculosis
  3cp3-assembly1_A-2  TM=6.897E-01  e=1.168E-03  Corynebacterium diphtheriae NCTC 13129